Protein AF-A0A351IXG5-F1 (afdb_monomer_lite)

Radius of gyration: 40.21 Å; chains: 1; bounding box: 50×144×58 Å

Sequence (231 aa):
MNKYDSLSDQEKRLKGKMQKLEFADKLSKAQRLKLRIFSGYFLTQVVWLIFRLVLLVGVAYIILYPFITKIAGSFMSAQDFTDVTVKLISKYPTWDQYRVVINENRYFEAFFNTLTLSLLCALIQMTVCAFVGYGFAKFKFKGNNILFLCVVFTMIVPHETLQLAMFMKFRYFDILNILGISSSIAQNAVANEYGIVTSAALGDLPALMQDGFINLLDSYWPLGILSIGGL

pLDDT: mean 71.39, std 16.39, range [41.28, 96.56]

Secondary structure (DSSP, 8-state):
--HHHHHHHHHHHHHHHHHHHHHHHTS-HHHHHHHHH--HHHHHHHHHHHHHHHHHHHHHHHHHHHHHHHHHHHT--TTGGG-TT-SSS-SS--SHHHHHHHHTS-HHHHHHHHHHHHHHHHHHHHHHHHHHHHHHHH---TTHHHHHHHHHHHHHS-HHHHHHHHHHHHTT--HHHHTTHHHHHHHHHHHHHSSS--GGGGSSHHHHHHH----GGGSSHHHHHHHHTT-

Foldseek 3Di:
DDPVVVVVVVVVVVVVVVVVVVVVVVPDPVVVVVVVCPDPVVVVVVVVVVVVVVVVVVVVCVVCVVVQQVVQVQQADPVVVVPPVPRHHHPHRDCVSVVCCVPVVVVVVVVVVCVVLVVVLVVLLVVVCVVVVCCLVPDDDPCSVVVVVVVVVVVVPDPVVVVVVLVVVLQPDDPCVVVCVLVVVVVVVCCVVDVDPDPVVVVCVVVVSVVPDPSCVVPCVSVSVVSSVVD

Structure (mmCIF, N/CA/C/O backbone):
data_AF-A0A351IXG5-F1
#
_entry.id   AF-A0A351IXG5-F1
#
loop_
_atom_site.group_PDB
_atom_site.id
_atom_site.type_symbol
_atom_site.label_atom_id
_atom_site.label_alt_id
_atom_site.label_comp_id
_atom_site.label_asym_id
_atom_site.label_entity_id
_atom_site.label_seq_id
_atom_site.pdbx_PDB_ins_code
_atom_site.Cartn_x
_atom_site.Cartn_y
_atom_site.Cartn_z
_atom_site.occupancy
_atom_site.B_iso_or_equiv
_atom_site.auth_seq_id
_atom_site.auth_comp_id
_atom_site.auth_asym_id
_atom_site.auth_atom_id
_atom_site.pdbx_PDB_model_num
ATOM 1 N N . MET A 1 1 ? -15.598 -93.597 -9.629 1.00 57.31 1 MET A N 1
ATOM 2 C CA . MET A 1 1 ? -15.517 -92.587 -10.707 1.00 57.31 1 MET A CA 1
ATOM 3 C C . MET A 1 1 ? -14.109 -92.007 -10.700 1.00 57.31 1 MET A C 1
ATOM 5 O O . MET A 1 1 ? -13.631 -91.653 -9.629 1.00 57.31 1 MET A O 1
ATOM 9 N N . ASN A 1 2 ? -13.412 -92.047 -11.833 1.00 57.59 2 ASN A N 1
ATOM 10 C CA . ASN A 1 2 ? -11.954 -91.951 -11.942 1.00 57.59 2 ASN A CA 1
ATOM 11 C C . ASN A 1 2 ? -11.430 -90.508 -11.738 1.00 57.59 2 ASN A C 1
ATOM 13 O O . ASN A 1 2 ? -12.025 -89.561 -12.244 1.00 57.59 2 ASN A O 1
ATOM 17 N N . LYS A 1 3 ? -10.300 -90.323 -11.031 1.00 59.03 3 LYS A N 1
ATOM 18 C CA . LYS A 1 3 ? -9.676 -89.002 -10.751 1.00 59.03 3 LYS A CA 1
ATOM 19 C C . LYS A 1 3 ? -9.260 -88.255 -12.031 1.00 59.03 3 LYS A C 1
ATOM 21 O O . LYS A 1 3 ? -9.108 -87.040 -12.015 1.00 59.03 3 LYS A O 1
ATOM 26 N N . TYR A 1 4 ? -9.107 -88.984 -13.135 1.00 62.00 4 TYR A N 1
ATOM 27 C CA . TYR A 1 4 ? -8.805 -88.432 -14.454 1.00 62.00 4 TYR A CA 1
ATOM 28 C C . TYR A 1 4 ? -10.007 -87.728 -15.110 1.00 62.00 4 TYR A C 1
ATOM 30 O O . TYR A 1 4 ? -9.810 -86.731 -15.802 1.00 62.00 4 TYR A O 1
ATOM 38 N N . ASP A 1 5 ? -11.245 -88.153 -14.831 1.00 67.50 5 ASP A N 1
ATOM 39 C CA . ASP A 1 5 ? -12.437 -87.524 -15.420 1.00 67.50 5 ASP A CA 1
ATOM 40 C C . ASP A 1 5 ? -12.688 -86.125 -14.840 1.00 67.50 5 ASP A C 1
ATOM 42 O O . ASP A 1 5 ? -12.980 -85.186 -15.583 1.00 67.50 5 ASP A O 1
ATOM 46 N N . SER A 1 6 ? -12.485 -85.938 -13.529 1.00 65.19 6 SER A N 1
ATOM 47 C CA . SER A 1 6 ? -12.718 -84.648 -12.860 1.00 65.19 6 SER A CA 1
ATOM 48 C C . SER A 1 6 ? -11.709 -83.561 -13.250 1.00 65.19 6 SER A C 1
ATOM 50 O O . SER A 1 6 ? -12.055 -82.376 -13.252 1.00 65.19 6 SER A O 1
ATOM 52 N N . LEU A 1 7 ? -10.481 -83.943 -13.618 1.00 67.81 7 LEU A N 1
ATOM 53 C CA . LEU A 1 7 ? -9.466 -83.013 -14.124 1.00 67.81 7 LEU A CA 1
ATOM 54 C C . LEU A 1 7 ? -9.790 -82.532 -15.546 1.00 67.81 7 LEU A C 1
ATOM 56 O O . LEU A 1 7 ? -9.592 -81.355 -15.847 1.00 67.81 7 LEU A O 1
ATOM 60 N N . SER A 1 8 ? -10.364 -83.396 -16.389 1.00 70.38 8 SER A N 1
ATOM 61 C CA . SER A 1 8 ? -10.761 -83.028 -17.756 1.00 70.38 8 SER A CA 1
ATOM 62 C C . SER A 1 8 ? -11.901 -81.995 -17.785 1.00 70.38 8 SER A C 1
ATOM 64 O O . SER A 1 8 ? -11.892 -81.064 -18.597 1.00 70.38 8 SER A O 1
ATOM 66 N N . ASP A 1 9 ? -12.843 -82.090 -16.842 1.00 77.06 9 ASP A N 1
ATOM 67 C CA . ASP A 1 9 ? -13.931 -81.120 -16.685 1.00 77.06 9 ASP A CA 1
ATOM 68 C C . ASP A 1 9 ? -13.446 -79.784 -16.109 1.00 77.06 9 ASP A C 1
ATOM 70 O O . ASP A 1 9 ? -13.919 -78.714 -16.512 1.00 77.06 9 ASP A O 1
ATOM 74 N N . GLN A 1 10 ? -12.473 -79.818 -15.192 1.00 76.94 10 GLN A N 1
ATOM 75 C CA . GLN A 1 10 ? -11.810 -78.616 -14.679 1.00 76.94 10 GLN A CA 1
ATOM 76 C C . GLN A 1 10 ? -11.081 -77.865 -15.798 1.00 76.94 10 GLN A C 1
ATOM 78 O O . GLN A 1 10 ? -11.246 -76.650 -15.917 1.00 76.94 10 GLN A O 1
ATOM 83 N N . GLU A 1 11 ? -10.348 -78.572 -16.660 1.00 80.25 11 GLU A N 1
ATOM 84 C CA . GLU A 1 11 ? -9.612 -77.967 -17.773 1.00 80.25 11 GLU A CA 1
ATOM 85 C C . GLU A 1 11 ? -10.553 -77.341 -18.814 1.00 80.25 11 GLU A C 1
ATOM 87 O O . GLU A 1 11 ? -10.324 -76.212 -19.254 1.00 80.25 11 GLU A O 1
ATOM 92 N N . LYS A 1 12 ? -11.671 -78.005 -19.144 1.00 78.25 12 LYS A N 1
ATOM 93 C CA . LYS A 1 12 ? -12.713 -77.438 -20.024 1.00 78.25 12 LYS A CA 1
ATOM 94 C C . LYS A 1 12 ? -13.331 -76.167 -19.436 1.00 78.25 12 LYS A C 1
ATOM 96 O O . LYS A 1 12 ? -13.521 -75.182 -20.153 1.00 78.25 12 LYS A O 1
ATOM 101 N N . ARG A 1 13 ? -13.602 -76.148 -18.125 1.00 80.06 13 ARG A N 1
ATOM 102 C CA . ARG A 1 13 ? -14.108 -74.957 -17.419 1.00 80.06 13 ARG A CA 1
ATOM 103 C C . ARG A 1 13 ? -13.080 -73.829 -17.379 1.00 80.06 13 ARG A C 1
ATOM 105 O O . ARG A 1 13 ? -13.462 -72.666 -17.524 1.00 80.06 13 ARG A O 1
ATOM 112 N N . LEU A 1 14 ? -11.799 -74.152 -17.197 1.00 79.12 14 LEU A N 1
ATOM 113 C CA . LEU A 1 14 ? -10.715 -73.171 -17.191 1.00 79.12 14 LEU A CA 1
ATOM 114 C C . LEU A 1 14 ? -10.528 -72.556 -18.580 1.00 79.12 14 LEU A C 1
ATOM 116 O O . LEU A 1 14 ? -10.494 -71.334 -18.694 1.00 79.12 14 LEU A O 1
ATOM 120 N N . LYS A 1 15 ? -10.512 -73.384 -19.633 1.00 78.31 15 LYS A N 1
ATOM 121 C CA . LYS A 1 15 ? -10.428 -72.939 -21.031 1.00 78.31 15 LYS A CA 1
ATOM 122 C C . LYS A 1 15 ? -11.602 -72.039 -21.409 1.00 78.31 15 LYS A C 1
ATOM 124 O O . LYS A 1 15 ? -11.378 -70.964 -21.952 1.00 78.31 15 LYS A O 1
ATOM 129 N N . GLY A 1 16 ? -12.831 -72.391 -21.021 1.00 75.25 16 GLY A N 1
ATOM 130 C CA . GLY A 1 16 ? -14.001 -71.531 -21.237 1.00 75.25 16 GLY A CA 1
ATOM 131 C C . GLY A 1 16 ? -13.921 -70.188 -20.495 1.00 75.25 16 GLY A C 1
ATOM 132 O O . GLY A 1 16 ? -14.289 -69.151 -21.048 1.00 75.25 16 GLY A O 1
ATOM 133 N N . LYS A 1 17 ? -13.400 -70.174 -19.258 1.00 74.44 17 LYS A N 1
ATOM 134 C CA . LYS A 1 17 ? -13.167 -68.932 -18.498 1.00 74.44 17 LYS A CA 1
ATOM 135 C C . LYS A 1 17 ? -12.055 -68.083 -19.110 1.00 74.44 17 LYS A C 1
ATOM 137 O O . LYS A 1 17 ? -12.244 -66.877 -19.227 1.00 74.44 17 LYS A O 1
ATOM 142 N N . MET A 1 18 ? -10.944 -68.692 -19.524 1.00 67.25 18 MET A N 1
ATOM 143 C CA . MET A 1 18 ? -9.838 -68.001 -20.192 1.00 67.25 18 MET A CA 1
ATOM 144 C C . MET A 1 18 ? -10.302 -67.378 -21.501 1.00 67.25 18 MET A C 1
ATOM 146 O O . MET A 1 18 ? -10.072 -66.195 -21.702 1.00 67.25 18 MET A O 1
ATOM 150 N N . GLN A 1 19 ? -11.070 -68.109 -22.311 1.00 73.75 19 GLN A N 1
ATOM 151 C CA . GLN A 1 19 ? -11.632 -67.582 -23.551 1.00 73.75 19 GLN A CA 1
ATOM 152 C C . GLN A 1 19 ? -12.544 -66.374 -23.277 1.00 73.75 19 GLN A C 1
ATOM 154 O O . GLN A 1 19 ? -12.439 -65.345 -23.937 1.00 73.75 19 GLN A O 1
ATOM 159 N N . LYS A 1 20 ? -13.396 -66.445 -22.243 1.00 64.81 20 LYS A N 1
ATOM 160 C CA . LYS A 1 20 ? -14.285 -65.340 -21.840 1.00 64.81 20 LYS A CA 1
ATOM 161 C C . LYS A 1 20 ? -13.522 -64.122 -21.297 1.00 64.81 20 LYS A C 1
ATOM 163 O O . LYS A 1 20 ? -13.969 -62.996 -21.500 1.00 64.81 20 LYS A O 1
ATOM 168 N N . LEU A 1 21 ? -12.385 -64.338 -20.632 1.00 63.34 21 LEU A N 1
ATOM 169 C CA . LEU A 1 21 ? -11.482 -63.279 -20.166 1.00 63.34 21 LEU A CA 1
ATOM 170 C C . LEU A 1 21 ? -10.701 -62.648 -21.327 1.00 63.34 21 LEU A C 1
ATOM 172 O O . LEU A 1 21 ? -10.571 -61.431 -21.362 1.00 63.34 21 LEU A O 1
ATOM 176 N N . GLU A 1 22 ? -10.279 -63.439 -22.313 1.00 66.00 22 GLU A N 1
ATOM 177 C CA . GLU A 1 22 ? -9.643 -62.963 -23.549 1.00 66.00 22 GLU A CA 1
ATOM 178 C C . GLU A 1 22 ? -10.615 -62.119 -24.393 1.00 66.00 22 GLU A C 1
ATOM 180 O O . GLU A 1 22 ? -10.255 -61.062 -24.914 1.00 66.00 22 GLU A O 1
ATOM 185 N N . PHE A 1 23 ? -11.889 -62.529 -24.464 1.00 60.66 23 PHE A N 1
ATOM 186 C CA . PHE A 1 23 ? -12.954 -61.729 -25.078 1.00 60.66 23 PHE A CA 1
ATOM 187 C C . PHE A 1 23 ? -13.244 -60.436 -24.298 1.00 60.66 23 PHE A C 1
ATOM 189 O O . PHE A 1 23 ? -13.544 -59.413 -24.913 1.00 60.66 23 PHE A O 1
ATOM 196 N N . ALA A 1 24 ? -13.139 -60.454 -22.965 1.00 60.75 24 ALA A N 1
ATOM 197 C CA . ALA A 1 24 ? -13.313 -59.264 -22.132 1.00 60.75 24 ALA A CA 1
ATOM 198 C C . ALA A 1 24 ? -12.122 -58.292 -22.230 1.00 60.75 24 ALA A C 1
ATOM 200 O O . ALA A 1 24 ? -12.330 -57.081 -22.156 1.00 60.75 24 ALA A O 1
ATOM 201 N N . ASP A 1 25 ? -10.905 -58.799 -22.441 1.00 59.50 25 ASP A N 1
ATOM 202 C CA . ASP A 1 25 ? -9.697 -57.989 -22.648 1.00 59.50 25 ASP A CA 1
ATOM 203 C C . ASP A 1 25 ? -9.638 -57.396 -24.068 1.00 59.50 25 ASP A C 1
ATOM 205 O O . ASP A 1 25 ? -9.196 -56.262 -24.265 1.00 59.50 25 ASP A O 1
ATOM 209 N N . LYS A 1 26 ? -10.237 -58.083 -25.055 1.00 56.47 26 LYS A N 1
ATOM 210 C CA . LYS A 1 26 ? -10.520 -57.506 -26.382 1.00 56.47 26 LYS A CA 1
ATOM 211 C C . LYS A 1 26 ? -11.536 -56.358 -26.359 1.00 56.47 26 LYS A C 1
ATOM 213 O O . LYS A 1 26 ? -11.641 -55.641 -27.358 1.00 56.47 26 LYS A O 1
ATOM 218 N N . LEU A 1 27 ? -12.233 -56.104 -25.244 1.00 57.78 27 LEU A N 1
ATOM 219 C CA . LEU A 1 27 ? -13.035 -54.890 -25.076 1.00 57.78 27 LEU A CA 1
ATOM 220 C C . LEU A 1 27 ? -12.135 -53.702 -24.701 1.00 57.78 27 LEU A C 1
ATOM 222 O O . LEU A 1 27 ? -12.061 -53.250 -23.55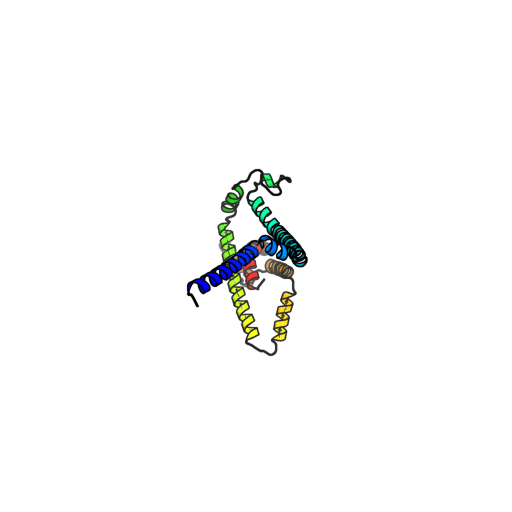7 1.00 57.78 27 LEU A O 1
ATOM 226 N N . SER A 1 28 ? -11.455 -53.220 -25.737 1.00 53.28 28 SER A N 1
ATOM 227 C CA . SER A 1 28 ? -10.743 -51.955 -25.884 1.00 53.28 28 SER A CA 1
ATOM 228 C C . SER A 1 28 ? -10.938 -50.953 -24.732 1.00 53.28 28 SER A C 1
ATOM 230 O O . SER A 1 28 ? -11.965 -50.276 -24.618 1.00 53.28 28 SER A O 1
ATOM 232 N N . LYS A 1 29 ? -9.886 -50.763 -23.922 1.00 54.56 29 LYS A N 1
ATOM 233 C CA . LYS A 1 29 ? -9.753 -49.644 -22.962 1.00 54.56 29 LYS A CA 1
ATOM 234 C C . LYS A 1 29 ? -10.045 -48.285 -23.622 1.00 54.56 29 LYS A C 1
ATOM 236 O O . LYS A 1 29 ? -10.569 -47.382 -22.970 1.00 54.56 29 LYS A O 1
ATOM 241 N N . ALA A 1 30 ? -9.788 -48.170 -24.930 1.00 53.59 30 ALA A N 1
ATOM 242 C CA . ALA A 1 30 ? -10.096 -46.986 -25.721 1.00 53.59 30 ALA A CA 1
ATOM 243 C C . ALA A 1 30 ? -11.608 -46.763 -25.903 1.00 53.59 30 ALA A C 1
ATOM 245 O O . ALA A 1 30 ? -12.035 -45.615 -25.931 1.00 53.59 30 ALA A O 1
ATOM 246 N N . GLN A 1 31 ? -12.441 -47.810 -25.944 1.00 55.44 31 GLN A N 1
ATOM 247 C CA . GLN A 1 31 ? -13.904 -47.659 -25.986 1.00 55.44 31 GLN A CA 1
ATOM 248 C C . GLN A 1 31 ? -14.481 -47.208 -24.636 1.00 55.44 31 GLN A C 1
ATOM 250 O O . GLN A 1 31 ? -15.379 -46.366 -24.616 1.00 55.44 31 GLN A O 1
ATOM 255 N N . ARG A 1 32 ? -13.913 -47.666 -23.508 1.00 52.62 32 ARG A N 1
ATOM 256 C CA . ARG A 1 32 ? -14.277 -47.157 -22.169 1.00 52.62 32 ARG A CA 1
ATOM 257 C C . ARG A 1 32 ? -13.915 -45.677 -21.996 1.00 52.62 32 ARG A C 1
ATOM 259 O O . ARG A 1 32 ? -14.683 -44.932 -21.395 1.00 52.62 32 ARG A O 1
ATOM 266 N N . LEU A 1 33 ? -12.786 -45.235 -22.559 1.00 55.28 33 LEU A N 1
ATOM 267 C CA . LEU A 1 33 ? -12.394 -43.821 -22.559 1.00 55.28 33 LEU A CA 1
ATOM 268 C C . LEU A 1 33 ? -13.273 -42.987 -23.510 1.00 55.28 33 LEU A C 1
ATOM 270 O O . LEU A 1 33 ? -13.718 -41.899 -23.148 1.00 55.28 33 LEU A O 1
ATOM 274 N N . LYS A 1 34 ? -13.592 -43.530 -24.693 1.00 53.16 34 LYS A N 1
ATOM 275 C CA . LYS A 1 34 ? -14.437 -42.881 -25.708 1.00 53.16 34 LYS A CA 1
ATOM 276 C C . LYS A 1 34 ? -15.858 -42.620 -25.198 1.00 53.16 34 LYS A C 1
ATOM 278 O O . LYS A 1 34 ? -16.399 -41.562 -25.484 1.00 53.16 34 LYS A O 1
ATOM 283 N N . LEU A 1 35 ? -16.425 -43.503 -24.371 1.00 54.62 35 LEU A N 1
ATOM 284 C CA . LEU A 1 35 ? -17.745 -43.302 -23.750 1.00 54.62 35 LEU A CA 1
ATOM 285 C C . LEU A 1 35 ? -17.756 -42.238 -22.638 1.00 54.62 35 LEU A C 1
ATOM 287 O O . LEU A 1 35 ? -18.791 -41.624 -22.402 1.00 54.62 35 LEU A O 1
ATOM 291 N N . ARG A 1 36 ? -16.617 -41.970 -21.984 1.00 52.06 36 ARG A N 1
ATOM 292 C CA . ARG A 1 36 ? -16.501 -40.880 -20.996 1.00 52.06 36 ARG A CA 1
ATOM 293 C C . ARG A 1 36 ? -16.303 -39.511 -21.662 1.00 52.06 36 ARG A C 1
ATOM 295 O O . ARG A 1 36 ? -16.703 -38.500 -21.098 1.00 52.06 36 ARG A O 1
ATOM 302 N N . ILE A 1 37 ? -15.712 -39.498 -22.858 1.00 55.88 37 ILE A N 1
ATOM 303 C CA . ILE A 1 37 ? -15.469 -38.296 -23.672 1.00 55.88 37 ILE A CA 1
ATOM 304 C C . ILE A 1 37 ? -16.721 -37.896 -24.477 1.00 55.88 37 ILE A C 1
ATOM 306 O O . ILE A 1 37 ? -16.932 -36.714 -24.728 1.00 55.88 37 ILE A O 1
ATOM 310 N N . PHE A 1 38 ? -17.591 -38.849 -24.837 1.00 55.19 38 PHE A N 1
ATOM 311 C CA . PHE A 1 38 ? -18.791 -38.618 -25.658 1.00 55.19 38 PHE A CA 1
ATOM 312 C C . PHE A 1 38 ? -20.054 -38.309 -24.835 1.00 55.19 38 PHE A C 1
ATOM 314 O O . PHE A 1 38 ? -21.138 -38.825 -25.095 1.00 55.19 38 PHE A O 1
ATOM 321 N N . SER A 1 39 ? -19.911 -37.472 -23.812 1.00 62.25 39 SER A N 1
ATOM 322 C CA . SER A 1 39 ? -21.042 -36.906 -23.080 1.00 62.25 39 SER A CA 1
ATOM 323 C C . SER A 1 39 ? -21.168 -35.444 -23.490 1.00 62.25 39 SER A C 1
ATOM 325 O O . SER A 1 39 ? -20.220 -34.685 -23.304 1.00 62.25 39 SER A O 1
ATOM 327 N N . GLY A 1 40 ? -22.310 -35.020 -24.041 1.00 62.19 40 GLY A N 1
ATOM 328 C CA . GLY A 1 40 ? -22.554 -33.605 -24.370 1.00 62.19 40 GLY A CA 1
ATOM 329 C C . GLY A 1 40 ? -22.306 -32.676 -23.173 1.00 62.19 40 GLY A C 1
ATOM 330 O O . GLY A 1 40 ? -21.812 -31.565 -23.338 1.00 62.19 40 GLY A O 1
ATOM 331 N N . TYR A 1 41 ? -22.501 -33.197 -21.957 1.00 69.19 41 TYR A N 1
ATOM 332 C CA . TYR A 1 41 ? -22.160 -32.533 -20.701 1.00 69.19 41 TYR A CA 1
ATOM 333 C C . TYR A 1 41 ? -20.653 -32.276 -20.528 1.00 69.19 41 TYR A C 1
ATOM 335 O O . TYR A 1 41 ? -20.280 -31.234 -19.995 1.00 69.19 41 TYR A O 1
ATOM 343 N N . PHE A 1 42 ? -19.776 -33.168 -21.004 1.00 69.38 42 PHE A N 1
ATOM 344 C CA . PHE A 1 42 ? -18.321 -32.979 -20.954 1.00 69.38 42 PHE A CA 1
ATOM 345 C C . PHE A 1 42 ? -17.864 -31.867 -21.905 1.00 69.38 42 PHE A C 1
ATOM 347 O O . PHE A 1 42 ? -17.020 -31.058 -21.532 1.00 69.38 42 PHE A O 1
ATOM 354 N N . LEU A 1 43 ? -18.452 -31.761 -23.103 1.00 76.38 43 LEU A N 1
ATOM 355 C CA . LEU A 1 43 ? -18.109 -30.687 -24.041 1.00 76.38 43 LEU A CA 1
ATOM 356 C C . LEU A 1 43 ? -18.522 -29.317 -23.488 1.00 76.38 43 LEU A C 1
ATOM 358 O O . LEU A 1 43 ? -17.720 -28.385 -23.506 1.00 76.38 43 LEU A O 1
ATOM 362 N N . THR A 1 44 ? -19.723 -29.209 -22.912 1.00 81.44 44 THR A N 1
ATOM 363 C CA . THR A 1 44 ? -20.160 -27.984 -22.226 1.00 81.44 44 THR A CA 1
ATOM 364 C C . THR A 1 44 ? -19.251 -27.648 -21.037 1.00 81.44 44 THR A C 1
ATOM 366 O O . THR A 1 44 ? -18.898 -26.485 -20.854 1.00 81.44 44 THR A O 1
ATOM 369 N N . GLN A 1 45 ? -18.802 -28.647 -20.267 1.00 82.44 45 GLN A N 1
ATOM 370 C CA . GLN A 1 45 ? -17.846 -28.451 -19.169 1.00 82.44 45 GLN A CA 1
ATOM 371 C C . GLN A 1 45 ? -16.468 -27.974 -19.650 1.00 82.44 45 GLN A C 1
ATOM 373 O O . GLN A 1 45 ? -15.896 -27.072 -19.040 1.00 82.44 45 GLN A O 1
ATOM 378 N N . VAL A 1 46 ? -15.937 -28.535 -20.739 1.00 88.19 46 VAL A N 1
ATOM 379 C CA . VAL A 1 46 ? -14.641 -28.126 -21.305 1.00 88.19 46 VAL A CA 1
ATOM 380 C C . VAL A 1 46 ? -14.719 -26.715 -21.882 1.00 88.19 46 VAL A C 1
ATOM 382 O O . VAL A 1 46 ? -13.836 -25.906 -21.610 1.00 88.19 46 VAL A O 1
ATOM 385 N N . VAL A 1 47 ? -15.787 -26.381 -22.612 1.00 92.44 47 VAL A N 1
ATOM 386 C CA . VAL A 1 47 ? -16.005 -25.019 -23.129 1.00 92.44 47 VAL A CA 1
ATOM 387 C C . VAL A 1 47 ? -16.097 -24.012 -21.982 1.00 92.44 47 VAL A C 1
ATOM 389 O O . VAL A 1 47 ? -15.448 -22.968 -22.032 1.00 92.44 47 VAL A O 1
ATOM 392 N N . TRP A 1 48 ? -16.833 -24.338 -20.915 1.00 92.00 48 TRP A N 1
ATOM 393 C CA . TRP A 1 48 ? -16.937 -23.475 -19.737 1.00 92.00 48 TRP A CA 1
ATOM 394 C C . TRP A 1 48 ? -15.595 -23.313 -19.007 1.00 92.00 48 TRP A C 1
ATOM 396 O O . TRP A 1 48 ? -15.257 -22.215 -18.565 1.00 92.00 48 TRP A O 1
ATOM 406 N N . LEU A 1 49 ? -14.789 -24.377 -18.930 1.00 91.25 49 LEU A N 1
ATOM 407 C CA . LEU A 1 49 ? -13.446 -24.331 -18.353 1.00 91.25 49 LEU A CA 1
ATOM 408 C C . LEU A 1 49 ? -12.488 -23.473 -19.189 1.00 91.25 49 LEU A C 1
ATOM 410 O O . LEU A 1 49 ? -11.773 -22.652 -18.620 1.00 91.25 49 LEU A O 1
ATOM 414 N N . ILE A 1 50 ? -12.501 -23.617 -20.517 1.00 94.19 50 ILE A N 1
ATOM 415 C CA . ILE A 1 50 ? -11.694 -22.792 -21.427 1.00 94.19 50 ILE A CA 1
ATOM 416 C C . ILE A 1 50 ? -12.110 -21.325 -21.308 1.00 94.19 50 ILE A C 1
ATOM 418 O O . ILE A 1 50 ? -11.249 -20.467 -21.144 1.00 94.19 50 ILE A O 1
ATOM 422 N N . PHE A 1 51 ? -13.412 -21.033 -21.313 1.00 95.38 51 PHE A N 1
ATOM 423 C CA . PHE A 1 51 ? -13.923 -19.675 -21.132 1.00 95.38 51 PHE A CA 1
ATOM 424 C C . PHE A 1 51 ? -13.471 -19.066 -19.796 1.00 95.38 51 PHE A C 1
ATOM 426 O O . PHE A 1 51 ? -12.920 -17.965 -19.772 1.00 95.38 51 PHE A O 1
ATOM 433 N N . ARG A 1 52 ? -13.629 -19.805 -18.688 1.00 95.00 52 ARG A N 1
ATOM 434 C CA . ARG A 1 52 ? -13.165 -19.377 -17.359 1.00 95.00 52 ARG A CA 1
ATOM 435 C C . ARG A 1 52 ? -11.652 -19.143 -17.332 1.00 95.00 52 ARG A C 1
ATOM 437 O O . ARG A 1 52 ? -11.207 -18.185 -16.707 1.00 95.00 52 ARG A O 1
ATOM 444 N N . LEU A 1 53 ? -10.872 -19.997 -17.994 1.00 95.38 53 LEU A N 1
ATOM 445 C CA . LEU A 1 53 ? -9.416 -19.877 -18.063 1.00 95.38 53 LEU A CA 1
ATOM 446 C C . LEU A 1 53 ? -8.997 -18.644 -18.865 1.00 95.38 53 LEU A C 1
ATOM 448 O O . LEU A 1 53 ? -8.170 -17.877 -18.386 1.00 95.38 53 LEU A O 1
ATOM 452 N N . VAL A 1 54 ? -9.595 -18.412 -20.035 1.00 96.56 54 VAL A N 1
ATOM 453 C CA . VAL A 1 54 ? -9.318 -17.226 -20.861 1.00 96.56 54 VAL A CA 1
ATOM 454 C C . VAL A 1 54 ? -9.672 -15.944 -20.107 1.00 96.56 54 VAL A C 1
ATOM 456 O O . VAL A 1 54 ? -8.877 -15.008 -20.105 1.00 96.56 54 VAL A O 1
ATOM 459 N N . LEU A 1 55 ? -10.812 -15.913 -19.409 1.00 95.94 55 LEU A N 1
ATOM 460 C CA . LEU A 1 55 ? -11.206 -14.769 -18.584 1.00 95.94 55 LEU A CA 1
ATOM 461 C C . LEU A 1 55 ? -10.195 -14.530 -17.453 1.00 95.94 55 LEU A C 1
ATOM 463 O O . LEU A 1 55 ? -9.753 -13.400 -17.254 1.00 95.94 55 LEU A O 1
ATOM 467 N N . LEU A 1 56 ? -9.775 -15.587 -16.752 1.00 95.81 56 LEU A N 1
ATOM 468 C CA . LEU A 1 56 ? -8.809 -15.487 -15.656 1.00 95.81 56 LEU A CA 1
ATOM 469 C C . LEU A 1 56 ? -7.427 -15.024 -16.142 1.00 95.81 56 LEU A C 1
ATOM 471 O O . LEU A 1 56 ? -6.828 -14.151 -15.519 1.00 95.81 56 LEU A O 1
ATOM 475 N N . VAL A 1 57 ? -6.948 -15.552 -17.272 1.00 96.44 57 VAL A N 1
ATOM 476 C CA . VAL A 1 57 ? -5.689 -15.120 -17.902 1.00 96.44 57 VAL A CA 1
ATOM 477 C C . VAL A 1 57 ? -5.787 -13.674 -18.393 1.00 96.44 57 VAL A C 1
ATOM 479 O O . VAL A 1 57 ? -4.848 -12.905 -18.201 1.00 96.44 57 VAL A O 1
ATOM 482 N N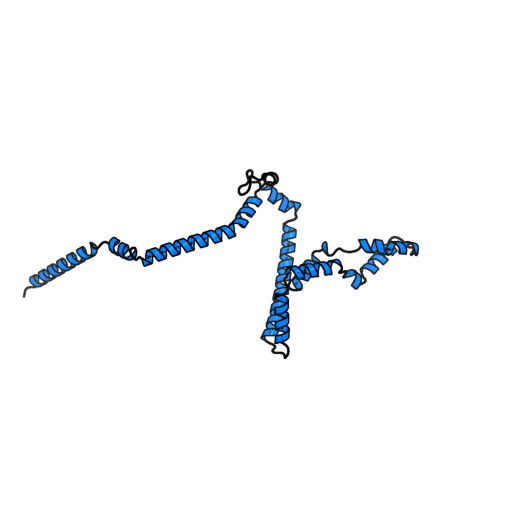 . GLY A 1 58 ? -6.925 -13.271 -18.965 1.00 95.62 58 GLY A N 1
ATOM 483 C CA . GLY A 1 58 ? -7.158 -11.897 -19.414 1.00 95.62 58 GLY A CA 1
ATOM 484 C C . GLY A 1 58 ? -7.129 -10.889 -18.264 1.00 95.62 58 GLY A C 1
ATOM 485 O O . GLY A 1 58 ? -6.427 -9.882 -18.345 1.00 95.62 58 GLY A O 1
ATOM 486 N N . VAL A 1 59 ? -7.823 -11.182 -17.160 1.00 95.75 59 VAL A N 1
ATOM 487 C CA . VAL A 1 59 ? -7.797 -10.337 -15.953 1.00 95.75 59 VAL A CA 1
ATOM 488 C C . VAL A 1 59 ? -6.393 -10.297 -15.347 1.00 95.75 59 VAL A C 1
ATOM 490 O O . VAL A 1 59 ? -5.907 -9.218 -15.008 1.00 95.75 59 VAL A O 1
ATOM 493 N N . ALA A 1 60 ? -5.706 -11.440 -15.267 1.00 96.06 60 ALA A N 1
ATOM 494 C CA . ALA A 1 60 ? -4.328 -11.493 -14.784 1.00 96.06 60 ALA A CA 1
ATOM 495 C C . ALA A 1 60 ? -3.387 -10.627 -15.638 1.00 96.06 60 ALA A C 1
ATOM 497 O O . ALA A 1 60 ? -2.567 -9.894 -15.088 1.00 96.06 60 ALA A O 1
ATOM 498 N N . TYR A 1 61 ? -3.536 -10.654 -16.966 1.00 95.19 61 TYR A N 1
ATOM 499 C CA . TYR A 1 61 ? -2.749 -9.821 -17.875 1.00 95.19 61 TYR A CA 1
ATOM 500 C C . TYR A 1 61 ? -3.001 -8.324 -17.656 1.00 95.19 61 TYR A C 1
ATOM 502 O O . TYR A 1 61 ? -2.044 -7.562 -17.561 1.00 95.19 61 TYR A O 1
ATOM 510 N N . ILE A 1 62 ? -4.262 -7.903 -17.510 1.00 95.56 62 ILE A N 1
ATOM 511 C CA . ILE A 1 62 ? -4.616 -6.495 -17.248 1.00 95.56 62 ILE A CA 1
ATOM 512 C C . ILE A 1 62 ? -3.982 -6.001 -15.941 1.00 95.56 62 ILE A C 1
ATOM 514 O O . ILE A 1 62 ? -3.459 -4.889 -15.895 1.00 95.56 62 ILE A O 1
ATOM 518 N N . ILE A 1 63 ? -3.983 -6.835 -14.897 1.00 94.62 63 ILE A N 1
ATOM 519 C CA . ILE A 1 63 ? -3.374 -6.504 -13.601 1.00 94.62 63 ILE A CA 1
ATOM 520 C C . ILE A 1 63 ? -1.843 -6.452 -13.704 1.00 94.62 63 ILE A C 1
ATOM 522 O O . ILE A 1 63 ? -1.222 -5.567 -13.121 1.00 94.62 63 ILE A O 1
ATOM 526 N N . LEU A 1 64 ? -1.221 -7.372 -14.447 1.00 93.56 64 LEU A N 1
ATOM 527 C CA . LEU A 1 64 ? 0.238 -7.443 -14.604 1.00 93.56 64 LEU A CA 1
ATOM 528 C C . LEU A 1 64 ? 0.802 -6.400 -15.574 1.00 93.56 64 LEU A C 1
ATOM 530 O O . LEU A 1 64 ? 1.967 -6.026 -15.452 1.00 93.56 64 LEU A O 1
ATOM 534 N N . TYR A 1 65 ? 0.004 -5.908 -16.518 1.00 90.88 65 TYR A N 1
ATOM 535 C CA . TYR A 1 65 ? 0.419 -4.924 -17.517 1.00 90.88 65 TYR A CA 1
ATOM 536 C C . TYR A 1 65 ? 1.136 -3.686 -16.929 1.00 90.88 65 TYR A C 1
ATOM 538 O O . TYR A 1 65 ? 2.255 -3.387 -17.364 1.00 90.88 65 TYR A O 1
ATOM 546 N N . PRO A 1 66 ? 0.597 -2.977 -15.913 1.00 90.88 66 PRO A N 1
ATOM 547 C CA . PRO A 1 66 ? 1.310 -1.861 -15.294 1.00 90.88 66 PRO A CA 1
ATOM 548 C C . PRO A 1 66 ? 2.625 -2.289 -14.625 1.00 90.88 66 PRO A C 1
ATOM 550 O O . PRO A 1 66 ? 3.595 -1.543 -14.677 1.00 90.88 66 PRO A O 1
ATOM 553 N N . PHE A 1 67 ? 2.720 -3.494 -14.058 1.00 90.44 67 PHE A N 1
ATOM 554 C CA . PHE A 1 67 ? 3.976 -3.976 -13.470 1.00 90.44 67 PHE A CA 1
ATOM 555 C C . PHE A 1 67 ? 5.043 -4.215 -14.537 1.00 90.44 67 PHE A C 1
ATOM 557 O O . PHE A 1 67 ? 6.175 -3.759 -14.388 1.00 90.44 67 PHE A O 1
ATOM 564 N N . ILE A 1 68 ? 4.671 -4.871 -15.639 1.00 87.69 68 ILE A N 1
ATOM 565 C CA . ILE A 1 68 ? 5.586 -5.149 -16.753 1.00 87.69 68 ILE A CA 1
ATOM 566 C C . ILE A 1 68 ? 6.119 -3.839 -17.340 1.00 87.69 68 ILE A C 1
ATOM 568 O O . ILE A 1 68 ? 7.322 -3.708 -17.544 1.00 87.69 68 ILE A O 1
ATOM 572 N N . THR A 1 69 ? 5.252 -2.845 -17.556 1.00 85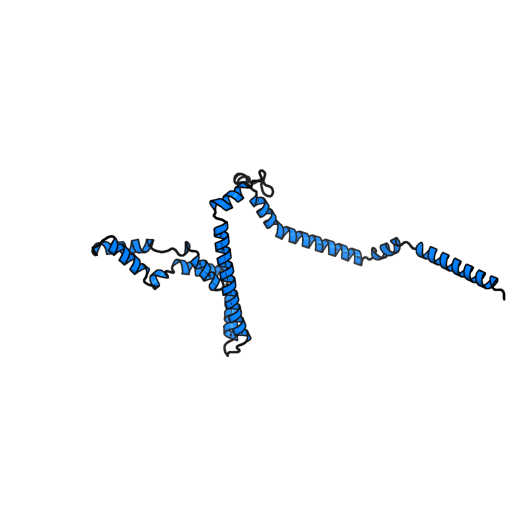.06 69 THR A N 1
ATOM 573 C CA . THR A 1 69 ? 5.670 -1.537 -18.095 1.00 85.06 69 THR A CA 1
ATOM 574 C C . THR A 1 69 ? 6.573 -0.761 -17.135 1.00 85.06 69 THR A C 1
ATOM 576 O O . THR A 1 69 ? 7.523 -0.123 -17.582 1.00 85.06 69 THR A O 1
ATOM 579 N N . LYS A 1 70 ? 6.340 -0.837 -15.818 1.00 86.12 70 LYS A N 1
ATOM 580 C CA . LYS A 1 70 ? 7.213 -0.192 -14.823 1.00 86.12 70 LYS A CA 1
ATOM 581 C C . LYS A 1 70 ? 8.580 -0.861 -14.719 1.00 86.12 70 LYS A C 1
ATOM 583 O O . LYS A 1 70 ? 9.576 -0.150 -14.637 1.00 86.12 70 LYS A O 1
ATOM 588 N N . ILE A 1 71 ? 8.634 -2.191 -14.779 1.00 85.31 71 ILE A N 1
ATOM 589 C CA . ILE A 1 71 ? 9.898 -2.940 -14.808 1.00 85.31 71 ILE A CA 1
ATOM 590 C C . ILE A 1 71 ? 10.647 -2.663 -16.114 1.00 85.31 71 ILE A C 1
ATOM 592 O O . ILE A 1 71 ? 11.839 -2.398 -16.092 1.00 85.31 71 ILE A O 1
ATOM 596 N N . ALA A 1 72 ? 9.966 -2.663 -17.260 1.00 82.12 72 ALA A N 1
ATOM 597 C CA . ALA A 1 72 ? 10.597 -2.308 -18.530 1.00 82.12 72 ALA A CA 1
ATOM 598 C C . ALA A 1 72 ? 11.145 -0.869 -18.511 1.00 82.12 72 ALA A C 1
ATOM 600 O O . ALA A 1 72 ? 12.267 -0.628 -18.954 1.00 82.12 72 ALA A O 1
ATOM 601 N N . GLY A 1 73 ? 10.383 0.065 -17.934 1.00 78.25 73 GLY A N 1
ATOM 602 C CA . GLY A 1 73 ? 10.785 1.460 -17.769 1.00 78.25 73 GLY A CA 1
ATOM 603 C C . GLY A 1 73 ? 11.958 1.665 -16.807 1.00 78.25 73 GLY A C 1
ATOM 604 O O . GLY A 1 73 ? 12.714 2.614 -16.985 1.00 78.25 73 GLY A O 1
ATOM 605 N N . SER A 1 74 ? 12.170 0.787 -15.819 1.00 80.94 74 SER A N 1
ATOM 606 C CA . SER A 1 74 ? 13.303 0.928 -14.891 1.00 80.94 74 SER A CA 1
ATOM 607 C C . SER A 1 74 ? 14.663 0.630 -15.532 1.00 80.94 74 SER A C 1
ATOM 609 O O . SER A 1 74 ? 15.682 1.046 -14.992 1.00 80.94 74 SER A O 1
ATOM 611 N N . PHE A 1 75 ? 14.685 -0.051 -16.684 1.00 78.75 75 PHE A N 1
ATOM 612 C CA . PHE A 1 75 ? 15.892 -0.305 -17.487 1.00 78.75 75 PHE A CA 1
ATOM 613 C C . PHE A 1 75 ? 16.090 0.695 -18.639 1.00 78.75 75 PHE A C 1
ATOM 615 O O . PHE A 1 75 ? 17.017 0.550 -19.441 1.00 78.75 75 PHE A O 1
ATOM 622 N N . MET A 1 76 ? 15.195 1.672 -18.768 1.00 72.94 76 MET A N 1
ATOM 623 C CA . MET A 1 76 ? 15.149 2.616 -19.880 1.00 72.94 76 MET A CA 1
ATOM 624 C C . MET A 1 76 ? 16.110 3.785 -19.618 1.00 72.94 76 MET A C 1
ATOM 626 O O . MET A 1 76 ? 16.156 4.307 -18.503 1.00 72.94 76 MET A O 1
ATOM 630 N N . SER A 1 77 ? 16.912 4.176 -20.615 1.00 71.56 77 SER A N 1
ATOM 631 C CA . SER A 1 77 ? 17.855 5.293 -20.460 1.00 71.56 77 SER A CA 1
ATOM 632 C C . SER A 1 77 ? 17.132 6.643 -20.564 1.00 71.56 77 SER A C 1
ATOM 634 O O . SER A 1 77 ? 16.057 6.732 -21.157 1.00 71.56 77 SER A O 1
ATOM 636 N N . ALA A 1 78 ? 17.731 7.725 -20.047 1.00 67.69 78 ALA A N 1
ATOM 637 C CA . ALA A 1 78 ? 17.181 9.085 -20.158 1.00 67.69 78 ALA A CA 1
ATOM 638 C C . ALA A 1 78 ? 16.861 9.497 -21.616 1.00 67.69 78 ALA A C 1
ATOM 640 O O . ALA A 1 78 ? 15.937 10.271 -21.858 1.00 67.69 78 ALA A O 1
ATOM 641 N N . GLN A 1 79 ? 17.606 8.948 -22.580 1.00 66.81 79 GLN A N 1
ATOM 642 C CA . GLN A 1 79 ? 17.467 9.211 -24.016 1.00 66.81 79 GLN A CA 1
ATOM 643 C C . GLN A 1 79 ? 16.303 8.434 -24.649 1.00 66.81 79 GLN A C 1
ATOM 645 O O . GLN A 1 79 ? 15.772 8.861 -25.667 1.00 66.81 79 GLN A O 1
ATOM 650 N N . ASP A 1 80 ? 15.868 7.330 -24.039 1.00 66.25 80 ASP A N 1
ATOM 651 C CA . ASP A 1 80 ? 14.739 6.534 -24.528 1.00 66.25 80 ASP A CA 1
ATOM 652 C C . ASP A 1 80 ? 13.383 7.150 -24.124 1.00 66.25 80 ASP A C 1
ATOM 654 O O . ASP A 1 80 ? 12.367 6.862 -24.750 1.00 66.25 80 ASP A O 1
ATOM 658 N N . PHE A 1 81 ? 13.342 8.031 -23.112 1.00 64.94 81 PHE A N 1
ATOM 659 C CA . PHE A 1 81 ? 12.107 8.714 -22.690 1.00 64.94 81 PHE A CA 1
ATOM 660 C C . PHE A 1 81 ? 11.586 9.736 -23.709 1.00 64.94 81 PHE A C 1
ATOM 662 O O . PHE A 1 81 ? 10.398 10.060 -23.692 1.00 64.94 81 PHE A O 1
ATOM 669 N N . THR A 1 82 ? 12.449 10.256 -24.585 1.00 65.62 82 THR A N 1
ATOM 670 C CA . THR A 1 82 ? 12.064 11.219 -25.628 1.00 65.62 82 THR A CA 1
ATOM 671 C C . THR A 1 82 ? 11.613 10.540 -26.923 1.00 65.62 82 THR A C 1
ATOM 673 O O . THR A 1 82 ? 10.987 11.190 -27.762 1.00 65.62 82 THR A O 1
ATOM 676 N N . ASP A 1 83 ? 11.865 9.237 -27.080 1.00 66.38 83 ASP A N 1
ATOM 677 C CA . ASP A 1 83 ? 11.478 8.466 -28.259 1.00 66.38 83 ASP A CA 1
ATOM 678 C C . ASP A 1 83 ? 10.131 7.754 -28.022 1.00 66.38 83 ASP A C 1
ATOM 680 O O . ASP A 1 83 ? 10.029 6.715 -27.368 1.00 66.38 83 ASP A O 1
ATOM 684 N N . VAL A 1 84 ? 9.058 8.319 -28.586 1.00 60.50 84 VAL A N 1
ATOM 685 C CA . VAL A 1 84 ? 7.661 7.836 -28.473 1.00 60.50 84 VAL A CA 1
ATOM 686 C C . VAL A 1 84 ? 7.438 6.405 -28.992 1.00 60.50 84 VAL A C 1
ATOM 688 O O . VAL A 1 84 ? 6.372 5.821 -28.763 1.00 60.50 84 VAL A O 1
ATOM 691 N N . THR A 1 85 ? 8.434 5.826 -29.668 1.00 61.22 85 THR A N 1
ATOM 692 C CA . THR A 1 85 ? 8.425 4.451 -30.189 1.00 61.22 85 THR A CA 1
ATOM 693 C C . THR A 1 85 ? 8.681 3.403 -29.092 1.00 61.22 85 THR A C 1
ATOM 695 O O . THR A 1 85 ? 8.236 2.257 -29.210 1.00 61.22 85 THR A O 1
ATOM 698 N N . VAL A 1 86 ? 9.347 3.771 -27.992 1.00 60.50 86 VAL A N 1
ATOM 699 C CA . VAL A 1 86 ? 9.7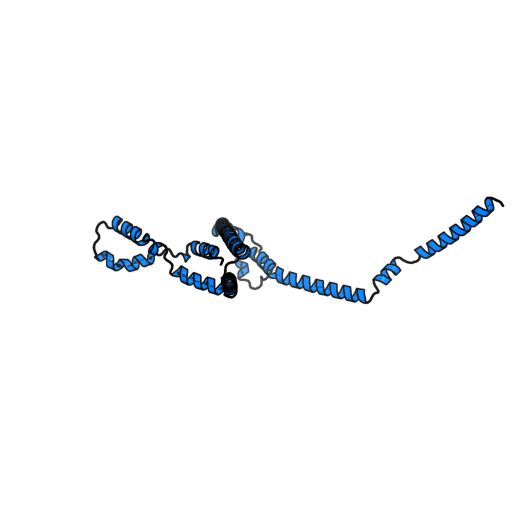56 2.840 -26.928 1.00 60.50 86 VAL A CA 1
ATOM 700 C C . VAL A 1 86 ? 8.643 2.709 -25.880 1.00 60.50 86 VAL A C 1
ATOM 702 O O . VAL A 1 86 ? 8.635 3.393 -24.863 1.00 60.50 86 VAL A O 1
ATOM 705 N N . LYS A 1 87 ? 7.655 1.835 -26.117 1.00 63.25 87 LYS A N 1
ATOM 706 C CA . LYS A 1 87 ? 6.563 1.601 -25.142 1.00 63.25 87 LYS A CA 1
ATOM 707 C C . LYS A 1 87 ? 6.744 0.382 -24.239 1.00 63.25 87 LYS A C 1
ATOM 709 O O . LYS A 1 87 ? 6.098 0.330 -23.197 1.00 63.25 87 LYS A O 1
ATOM 714 N N . LEU A 1 88 ? 7.571 -0.597 -24.619 1.00 60.56 88 LEU A N 1
ATOM 715 C CA . LEU A 1 88 ? 7.654 -1.867 -23.879 1.00 60.56 88 LEU A CA 1
ATOM 716 C C . LEU A 1 88 ? 9.057 -2.479 -23.754 1.00 60.56 88 LEU A C 1
ATOM 718 O O . LEU A 1 88 ? 9.271 -3.259 -22.833 1.00 60.56 88 LEU A O 1
ATOM 722 N N . ILE A 1 89 ? 10.002 -2.168 -24.650 1.00 65.12 89 ILE A N 1
ATOM 723 C CA . ILE A 1 89 ? 11.358 -2.733 -24.611 1.00 65.12 89 ILE A CA 1
ATOM 724 C C . ILE A 1 89 ? 12.375 -1.631 -24.921 1.00 65.12 89 ILE A C 1
ATOM 726 O O . ILE A 1 89 ? 12.302 -1.012 -25.980 1.00 65.12 89 ILE A O 1
ATOM 730 N N . SER A 1 90 ? 13.284 -1.353 -23.981 1.00 60.88 90 SER A N 1
ATOM 731 C CA . SER A 1 90 ? 14.333 -0.345 -24.172 1.00 60.88 90 SER A CA 1
ATOM 732 C C . SER A 1 90 ? 15.274 -0.762 -25.305 1.00 60.88 90 SER A C 1
ATOM 734 O O . SER A 1 90 ? 15.671 -1.928 -25.391 1.00 60.88 90 SER A O 1
ATOM 736 N N . LYS A 1 91 ? 15.645 0.189 -26.169 1.00 65.19 91 LYS A N 1
ATOM 737 C CA . LYS A 1 91 ? 16.622 -0.029 -27.245 1.00 65.19 91 LYS A CA 1
ATOM 738 C C . LYS A 1 91 ? 18.043 -0.151 -26.687 1.00 65.19 91 LYS A C 1
ATOM 740 O O . LYS A 1 91 ? 18.862 -0.875 -27.253 1.00 65.19 91 LYS A O 1
ATOM 745 N N . TYR A 1 92 ? 18.297 0.502 -25.553 1.00 69.50 92 TYR A N 1
ATOM 746 C CA . TYR A 1 92 ? 19.560 0.473 -24.828 1.00 69.50 92 TYR A CA 1
ATOM 747 C C . TYR A 1 92 ? 19.283 0.196 -23.343 1.00 69.50 92 TYR A C 1
ATOM 749 O O . TYR A 1 92 ? 19.127 1.129 -22.554 1.00 69.50 92 TYR A O 1
ATOM 757 N N . PRO A 1 93 ? 19.179 -1.081 -22.926 1.00 70.12 93 PRO A N 1
ATOM 758 C CA . PRO A 1 93 ? 19.013 -1.403 -21.515 1.00 70.12 93 PRO A CA 1
ATOM 759 C C . PRO A 1 93 ? 20.254 -0.940 -20.746 1.00 70.12 93 PRO A C 1
ATOM 761 O O . PRO A 1 93 ? 21.365 -1.413 -20.998 1.00 70.12 93 PRO A O 1
ATOM 764 N N . THR A 1 94 ? 20.074 -0.005 -19.814 1.00 77.06 94 THR A N 1
ATOM 765 C CA . THR A 1 94 ? 21.171 0.537 -19.000 1.00 77.06 94 THR A CA 1
ATOM 766 C C . THR A 1 94 ? 20.878 0.393 -17.510 1.00 77.06 94 THR A C 1
ATOM 768 O O . THR A 1 94 ? 19.732 0.366 -17.071 1.00 77.06 94 THR A O 1
ATOM 771 N N . TRP A 1 95 ? 21.947 0.287 -16.718 1.00 79.31 95 TRP A N 1
ATOM 772 C CA . TRP A 1 95 ? 21.892 0.214 -15.251 1.00 79.31 95 TRP A CA 1
ATOM 773 C C . TRP A 1 95 ? 22.171 1.565 -14.583 1.00 79.31 95 TRP A C 1
ATOM 775 O O . TRP A 1 95 ? 22.294 1.646 -13.362 1.00 79.31 95 TRP A O 1
ATOM 785 N N . ASP A 1 96 ? 22.315 2.616 -15.386 1.00 78.25 96 ASP A N 1
ATOM 786 C CA . ASP A 1 96 ? 22.759 3.929 -14.928 1.00 78.25 96 ASP A CA 1
ATOM 787 C C . ASP A 1 96 ? 21.722 4.581 -14.008 1.00 78.25 96 ASP A C 1
ATOM 789 O O . ASP A 1 96 ? 22.054 5.081 -12.935 1.00 78.25 96 ASP A O 1
ATOM 793 N N . GLN A 1 97 ? 20.439 4.402 -14.331 1.00 77.50 97 GLN A N 1
ATOM 794 C CA . GLN A 1 97 ? 19.331 4.896 -13.519 1.00 77.50 97 GLN A CA 1
ATOM 795 C C . GLN A 1 97 ? 19.344 4.341 -12.087 1.00 77.50 97 GLN A C 1
ATOM 797 O O . GLN A 1 97 ? 19.026 5.054 -11.137 1.00 77.50 97 GLN A O 1
ATOM 802 N N . TYR A 1 98 ? 19.777 3.091 -11.896 1.00 80.56 98 TYR A N 1
ATOM 803 C CA . TYR A 1 98 ? 19.924 2.511 -10.560 1.00 80.56 98 TYR A CA 1
ATOM 804 C C . TYR A 1 98 ? 21.085 3.142 -9.782 1.00 80.56 98 TYR A C 1
ATOM 806 O O . TYR A 1 98 ? 20.963 3.349 -8.575 1.00 80.56 98 TYR A O 1
ATOM 814 N N . ARG A 1 99 ? 22.198 3.484 -10.449 1.00 80.56 99 ARG A N 1
ATOM 815 C CA . ARG A 1 99 ? 23.341 4.159 -9.807 1.00 80.56 99 ARG A CA 1
ATOM 816 C C . ARG A 1 99 ? 22.984 5.578 -9.386 1.00 80.56 99 ARG A C 1
ATOM 818 O O . ARG A 1 99 ? 23.313 5.961 -8.266 1.00 80.56 99 ARG A O 1
ATOM 825 N N . VAL A 1 100 ? 22.282 6.312 -10.248 1.00 80.38 100 VAL A N 1
ATOM 826 C CA . VAL A 1 100 ? 21.784 7.664 -9.962 1.00 80.38 100 VAL A CA 1
ATOM 827 C C . VAL A 1 100 ? 20.837 7.641 -8.760 1.00 80.38 100 VAL A C 1
ATOM 829 O O . VAL A 1 100 ? 21.033 8.384 -7.804 1.00 80.38 100 VAL A O 1
ATOM 832 N N . VAL A 1 101 ? 19.863 6.725 -8.728 1.00 80.38 101 VAL A N 1
ATOM 833 C CA . VAL A 1 101 ? 18.917 6.624 -7.600 1.00 80.38 101 VAL A CA 1
ATOM 834 C C . VAL A 1 101 ? 19.621 6.279 -6.283 1.00 80.38 101 VAL A C 1
ATOM 836 O O . VAL A 1 101 ? 19.301 6.861 -5.248 1.00 80.38 101 VAL A O 1
ATOM 839 N N . ILE A 1 102 ? 20.587 5.360 -6.299 1.00 80.25 102 ILE A N 1
ATOM 840 C CA . ILE A 1 102 ? 21.284 4.946 -5.075 1.00 80.25 102 ILE A CA 1
ATOM 841 C C . ILE A 1 102 ? 22.207 6.053 -4.546 1.00 80.25 102 ILE A C 1
ATOM 843 O O . ILE A 1 102 ? 22.193 6.314 -3.342 1.00 80.25 102 ILE A O 1
ATOM 847 N N . ASN A 1 103 ? 22.984 6.700 -5.421 1.00 79.94 103 ASN A N 1
ATOM 848 C CA . ASN A 1 103 ? 24.016 7.655 -5.009 1.00 79.94 103 ASN A CA 1
ATOM 849 C C . ASN A 1 103 ? 23.500 9.094 -4.877 1.00 79.94 103 ASN A C 1
ATOM 851 O O . ASN A 1 103 ? 23.844 9.763 -3.907 1.00 79.94 103 ASN A O 1
ATOM 855 N N . GLU A 1 104 ? 22.683 9.578 -5.816 1.00 73.19 104 GLU A N 1
ATOM 856 C CA . GLU A 1 104 ? 22.246 10.983 -5.835 1.00 73.19 104 GLU A CA 1
ATOM 857 C C . GLU A 1 104 ? 20.992 11.214 -4.988 1.00 73.19 104 GLU A C 1
ATOM 859 O O . GLU A 1 104 ? 20.896 12.213 -4.283 1.00 73.19 104 GLU A O 1
ATOM 864 N N . ASN A 1 105 ? 20.055 10.260 -4.975 1.00 72.81 105 ASN A N 1
ATOM 865 C CA . ASN A 1 105 ? 18.788 10.406 -4.246 1.00 72.81 105 ASN A CA 1
ATOM 866 C C . ASN A 1 105 ? 18.819 9.879 -2.803 1.00 72.81 105 ASN A C 1
ATOM 868 O O . ASN A 1 105 ? 17.763 9.779 -2.178 1.00 72.81 105 ASN A O 1
ATOM 872 N N . ARG A 1 106 ? 19.998 9.514 -2.265 1.00 80.81 106 ARG A N 1
ATOM 873 C CA . ARG A 1 106 ? 20.158 8.943 -0.905 1.00 80.81 106 ARG A CA 1
ATOM 874 C C . ARG A 1 106 ? 19.083 7.887 -0.603 1.00 80.81 106 ARG A C 1
ATOM 876 O O . ARG A 1 106 ? 18.470 7.888 0.464 1.00 80.81 106 ARG A O 1
ATOM 883 N N . TYR A 1 107 ? 18.828 6.993 -1.562 1.00 83.94 107 TYR A N 1
ATOM 884 C CA . TYR A 1 107 ? 17.655 6.112 -1.548 1.00 83.94 107 TYR A CA 1
ATOM 885 C C . TYR A 1 107 ? 17.516 5.308 -0.251 1.00 83.94 107 TYR A C 1
ATOM 887 O O . TYR A 1 107 ? 16.420 5.192 0.291 1.00 83.94 107 TYR A O 1
ATOM 895 N N . PHE A 1 108 ? 18.628 4.792 0.280 1.00 85.75 108 PHE A N 1
ATOM 896 C CA . PHE A 1 108 ? 18.625 4.028 1.528 1.00 85.75 108 PHE A CA 1
ATOM 897 C C . PHE A 1 108 ? 18.144 4.847 2.725 1.00 85.75 108 PHE A C 1
ATOM 899 O O . PHE A 1 108 ? 17.430 4.324 3.573 1.00 85.75 108 PHE A O 1
ATOM 906 N N . GLU A 1 109 ? 18.477 6.131 2.784 1.00 85.00 109 GLU A N 1
ATOM 907 C CA . GLU A 1 109 ? 18.042 6.998 3.873 1.00 85.00 109 GLU A CA 1
ATOM 908 C C . GLU A 1 109 ? 16.551 7.311 3.778 1.00 85.00 109 GLU A C 1
ATOM 910 O O . GLU A 1 109 ? 15.825 7.157 4.758 1.00 85.00 109 GLU A O 1
ATOM 915 N N . ALA A 1 110 ? 16.060 7.639 2.581 1.00 83.44 110 ALA A N 1
ATOM 916 C CA . ALA A 1 110 ? 14.628 7.807 2.343 1.00 83.44 110 ALA A CA 1
ATOM 917 C C . ALA A 1 110 ? 13.840 6.515 2.641 1.00 83.44 110 ALA A C 1
ATOM 919 O O . ALA A 1 110 ? 12.750 6.559 3.222 1.00 83.44 110 ALA A O 1
ATOM 920 N N . PHE A 1 111 ? 14.412 5.357 2.297 1.00 86.88 111 PHE A N 1
ATOM 921 C CA . PHE A 1 111 ? 13.845 4.047 2.597 1.00 86.88 111 PHE A CA 1
ATOM 922 C C . PHE A 1 111 ? 13.750 3.804 4.106 1.00 86.88 111 PHE A C 1
ATOM 924 O O . PHE A 1 111 ? 12.668 3.479 4.592 1.00 86.88 111 PHE A O 1
ATOM 931 N N . PHE A 1 112 ? 14.834 4.007 4.863 1.00 87.50 112 PHE A N 1
ATOM 932 C CA . PHE A 1 112 ? 14.819 3.831 6.320 1.00 87.50 112 PHE A CA 1
ATOM 933 C C . PHE A 1 112 ? 13.904 4.834 7.025 1.00 87.50 112 PHE A C 1
ATOM 935 O O . PHE A 1 112 ? 13.210 4.448 7.969 1.00 87.50 112 PHE A O 1
ATOM 942 N N . ASN A 1 113 ? 13.834 6.078 6.549 1.00 83.94 113 ASN A N 1
ATOM 943 C CA . ASN A 1 113 ? 12.910 7.081 7.077 1.00 83.94 113 ASN A CA 1
ATOM 944 C C . ASN A 1 113 ? 11.454 6.638 6.889 1.00 83.94 113 ASN A C 1
ATOM 946 O O . ASN A 1 113 ? 10.680 6.625 7.844 1.00 83.94 113 ASN A O 1
ATOM 950 N N . THR A 1 114 ? 11.095 6.191 5.684 1.00 83.12 114 THR A N 1
ATOM 951 C CA . THR A 1 114 ? 9.731 5.731 5.379 1.00 83.12 114 THR A CA 1
ATOM 952 C C . THR A 1 114 ? 9.393 4.432 6.109 1.00 83.12 114 THR A C 1
ATOM 954 O O . THR A 1 114 ? 8.284 4.271 6.620 1.00 83.12 114 THR A O 1
ATOM 957 N N . LEU A 1 115 ? 10.347 3.503 6.205 1.00 89.75 115 LEU A N 1
ATOM 958 C CA . LEU A 1 115 ? 10.177 2.244 6.928 1.00 89.75 115 LEU A CA 1
ATOM 959 C C . LEU A 1 115 ? 9.941 2.495 8.420 1.00 89.75 115 LEU A C 1
ATOM 961 O O . LEU A 1 115 ? 8.996 1.960 8.992 1.00 89.75 115 LEU A O 1
ATOM 965 N N . THR A 1 116 ? 10.762 3.344 9.038 1.00 86.94 116 THR A N 1
ATOM 966 C CA . THR A 1 116 ? 10.630 3.688 10.460 1.00 86.94 116 THR A CA 1
ATOM 967 C C . THR A 1 116 ? 9.313 4.412 10.722 1.00 86.94 116 THR A C 1
ATOM 969 O O . THR A 1 116 ? 8.593 4.053 11.653 1.00 86.94 116 THR A O 1
ATOM 972 N N . LEU A 1 117 ? 8.958 5.383 9.873 1.00 82.38 117 LEU A N 1
ATOM 973 C CA . LEU A 1 117 ? 7.715 6.144 9.992 1.00 82.38 117 LEU A CA 1
ATOM 974 C C . LEU A 1 117 ? 6.478 5.248 9.840 1.00 82.38 117 LEU A C 1
ATOM 976 O O . LEU A 1 117 ? 5.585 5.286 10.685 1.00 82.38 117 LEU A O 1
ATOM 980 N N . SER A 1 118 ? 6.434 4.415 8.797 1.00 90.00 118 SER A N 1
ATOM 981 C CA . SER A 1 118 ? 5.298 3.522 8.535 1.00 90.00 118 SER A CA 1
ATOM 982 C C . SER A 1 118 ? 5.136 2.455 9.616 1.00 90.00 118 SER A C 1
ATOM 984 O O . SER A 1 118 ? 4.013 2.197 10.046 1.00 90.00 118 SER A O 1
ATOM 986 N N . LEU A 1 119 ? 6.236 1.880 10.115 1.00 91.06 119 LEU A N 1
ATOM 987 C CA . LEU A 1 119 ? 6.200 0.900 11.200 1.00 91.06 119 LEU A CA 1
ATOM 988 C C . LEU A 1 119 ? 5.688 1.527 12.503 1.00 91.06 119 LEU A C 1
ATOM 990 O O . LEU A 1 119 ? 4.813 0.964 13.162 1.00 91.06 119 LEU A O 1
ATOM 994 N N . LEU A 1 120 ? 6.211 2.702 12.863 1.00 88.25 120 LEU A N 1
ATOM 995 C CA . LEU A 1 120 ? 5.810 3.412 14.074 1.00 88.25 120 LEU A CA 1
ATOM 996 C C . LEU A 1 120 ? 4.340 3.839 14.003 1.00 88.25 120 LEU A C 1
ATOM 998 O O . LEU A 1 120 ? 3.597 3.611 14.959 1.00 88.25 120 LEU A O 1
ATOM 1002 N N . CYS A 1 121 ? 3.897 4.363 12.857 1.00 85.31 121 CYS A N 1
ATOM 1003 C CA . CYS A 1 121 ? 2.485 4.649 12.624 1.00 85.31 121 CYS A CA 1
ATOM 1004 C C . CYS A 1 121 ? 1.627 3.392 12.776 1.00 85.31 121 CYS A C 1
ATOM 1006 O O . CYS A 1 121 ? 0.659 3.405 13.532 1.00 85.31 121 CYS A O 1
ATOM 1008 N N . ALA A 1 122 ? 1.978 2.304 12.087 1.00 91.31 122 ALA A N 1
ATOM 1009 C CA . ALA A 1 122 ? 1.189 1.078 12.106 1.00 91.31 122 ALA A CA 1
ATOM 1010 C C . ALA A 1 122 ? 1.033 0.526 13.531 1.00 91.31 122 ALA A C 1
ATOM 1012 O O . ALA A 1 122 ? -0.061 0.115 13.913 1.00 91.31 122 ALA A O 1
ATOM 1013 N N . LEU A 1 123 ? 2.092 0.566 14.347 1.00 93.12 123 LEU A N 1
ATOM 1014 C CA . LEU A 1 123 ? 2.043 0.127 15.745 1.00 93.12 123 LEU A CA 1
ATOM 1015 C C . LEU A 1 123 ? 1.139 1.016 16.609 1.00 93.12 123 LEU A C 1
ATOM 1017 O O . LEU A 1 123 ? 0.302 0.502 17.359 1.00 93.12 123 LEU A O 1
ATOM 1021 N N . ILE A 1 124 ? 1.268 2.340 16.502 1.00 90.81 124 ILE A N 1
ATOM 1022 C CA . ILE A 1 124 ? 0.426 3.277 17.260 1.00 90.81 124 ILE A CA 1
ATOM 1023 C C . ILE A 1 124 ? -1.037 3.131 16.830 1.00 90.81 124 ILE A C 1
ATOM 1025 O O . ILE A 1 124 ? -1.916 2.947 17.670 1.00 90.81 124 ILE A O 1
ATOM 1029 N N . GLN A 1 125 ? -1.308 3.117 15.528 1.00 89.88 125 GLN A N 1
ATOM 1030 C CA . GLN A 1 125 ? -2.658 2.973 14.997 1.00 89.88 125 GLN A CA 1
ATOM 1031 C C . GLN A 1 125 ? -3.285 1.630 15.390 1.00 89.88 125 GLN A C 1
ATOM 1033 O O . GLN A 1 125 ? -4.442 1.589 15.810 1.00 89.88 125 GLN A O 1
ATOM 1038 N N . MET A 1 126 ? -2.528 0.531 15.316 1.00 94.44 126 MET A N 1
ATOM 1039 C CA . MET A 1 126 ? -3.007 -0.792 15.716 1.00 94.44 126 MET A CA 1
ATOM 1040 C C . MET A 1 126 ? -3.333 -0.842 17.211 1.00 94.44 12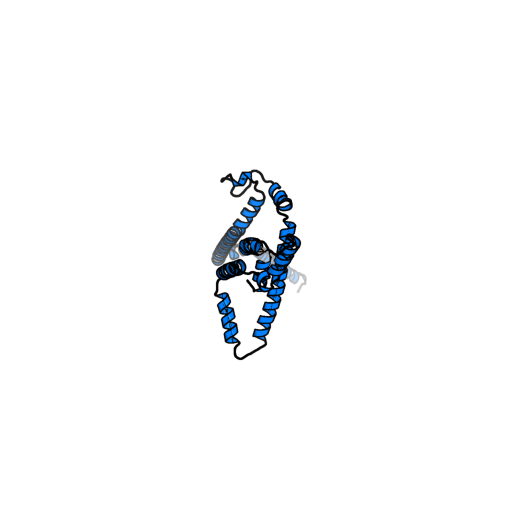6 MET A C 1
ATOM 1042 O O . MET A 1 126 ? -4.381 -1.371 17.583 1.00 94.44 126 MET A O 1
ATOM 1046 N N . THR A 1 127 ? -2.477 -0.281 18.070 1.00 94.62 127 THR A N 1
ATOM 1047 C CA . THR A 1 127 ? -2.726 -0.259 19.521 1.00 94.62 127 THR A CA 1
ATOM 1048 C C . THR A 1 127 ? -3.946 0.589 19.867 1.00 94.62 127 THR A C 1
ATOM 1050 O O . THR A 1 127 ? -4.825 0.110 20.584 1.00 94.62 127 THR A O 1
ATOM 1053 N N . VAL A 1 128 ? -4.072 1.793 19.302 1.00 92.69 128 VAL A N 1
ATOM 1054 C CA . VAL A 1 128 ? -5.245 2.660 19.497 1.00 92.69 128 VAL A CA 1
ATOM 1055 C C . VAL A 1 128 ? -6.523 1.977 19.003 1.00 92.69 128 VAL A C 1
ATOM 1057 O O . VAL A 1 128 ? -7.505 1.915 19.742 1.00 92.69 128 VAL A O 1
ATOM 1060 N N . CYS A 1 129 ? -6.508 1.400 17.799 1.00 90.94 129 CYS A N 1
ATOM 1061 C CA . CYS A 1 129 ? -7.656 0.681 17.243 1.00 90.94 129 CYS A CA 1
ATOM 1062 C C . CYS A 1 129 ? -8.052 -0.518 18.120 1.00 90.94 129 CYS A C 1
ATOM 1064 O O . CYS A 1 129 ? -9.236 -0.717 18.401 1.00 90.94 129 CYS A O 1
ATOM 1066 N N . ALA A 1 130 ? -7.073 -1.268 18.635 1.00 93.94 130 ALA A N 1
ATOM 1067 C CA . ALA A 1 130 ? -7.320 -2.370 19.557 1.00 93.94 130 ALA A CA 1
ATOM 1068 C C . ALA A 1 130 ? -7.955 -1.892 20.875 1.00 93.94 130 ALA A C 1
ATOM 1070 O O . ALA A 1 130 ? -8.929 -2.496 21.327 1.00 93.94 130 ALA A O 1
ATOM 1071 N N . PHE A 1 131 ? -7.468 -0.795 21.469 1.00 93.12 131 PHE A N 1
ATOM 1072 C CA . PHE A 1 131 ? -8.055 -0.219 22.687 1.00 93.12 131 PHE A CA 1
ATOM 1073 C C . PHE A 1 131 ? -9.487 0.277 22.465 1.00 93.12 131 PHE A C 1
ATOM 1075 O O . PHE A 1 131 ? -10.372 -0.029 23.267 1.00 93.12 131 PHE A O 1
ATOM 1082 N N . VAL A 1 132 ? -9.734 1.000 21.369 1.00 90.31 132 VAL A N 1
ATOM 1083 C CA . VAL A 1 132 ? -11.065 1.521 21.023 1.00 90.31 132 VAL A CA 1
ATOM 1084 C C . VAL A 1 132 ? -12.038 0.374 20.736 1.00 90.31 132 VAL A C 1
ATOM 1086 O O . VAL A 1 132 ? -13.131 0.335 21.304 1.00 90.31 132 VAL A O 1
ATOM 1089 N N . GLY A 1 133 ? -11.629 -0.605 19.924 1.00 90.25 133 GLY A N 1
ATOM 1090 C CA . GLY A 1 133 ? -12.433 -1.787 19.607 1.00 90.25 133 GLY A CA 1
ATOM 1091 C C . GLY A 1 133 ? -12.745 -2.636 20.841 1.00 90.25 133 GLY A C 1
ATOM 1092 O O . GLY A 1 133 ? -13.894 -3.034 21.047 1.00 90.25 133 GLY A O 1
ATOM 1093 N N . TYR A 1 134 ? -11.757 -2.852 21.716 1.00 92.19 134 TYR A N 1
ATOM 1094 C CA . TYR A 1 134 ? -11.962 -3.535 22.996 1.00 92.19 134 TYR A CA 1
ATOM 1095 C C . TYR A 1 134 ? -12.929 -2.763 23.905 1.00 92.19 134 TYR A C 1
ATOM 1097 O O . TYR A 1 134 ? -13.803 -3.368 24.534 1.00 92.19 134 TYR A O 1
ATOM 1105 N N . GLY A 1 135 ? -12.824 -1.431 23.924 1.00 90.25 135 GLY A N 1
ATOM 1106 C CA . GLY A 1 135 ? -13.740 -0.539 24.629 1.00 90.25 135 GLY A CA 1
ATOM 1107 C C . GLY A 1 135 ? -15.195 -0.741 24.203 1.00 90.25 135 GLY A C 1
ATOM 1108 O O . GLY A 1 135 ? -16.055 -0.988 25.051 1.00 90.25 135 GLY A O 1
ATOM 1109 N N . PHE A 1 136 ? -15.461 -0.726 22.894 1.00 87.44 136 PHE A N 1
ATOM 1110 C CA . PHE A 1 136 ? -16.802 -0.947 22.341 1.00 87.44 136 PHE A CA 1
ATOM 1111 C C . PHE A 1 136 ? -17.338 -2.367 22.567 1.00 87.44 136 PHE A C 1
ATOM 1113 O O . PHE A 1 136 ? -18.542 -2.535 22.775 1.00 87.44 136 PHE A O 1
ATOM 1120 N N . ALA A 1 137 ? -16.469 -3.383 22.547 1.00 88.38 137 ALA A N 1
ATOM 1121 C CA . ALA A 1 137 ? -16.870 -4.777 22.728 1.00 88.38 137 ALA A CA 1
ATOM 1122 C C . ALA A 1 137 ? -17.187 -5.128 24.193 1.00 88.38 137 ALA A C 1
ATOM 1124 O O . ALA A 1 137 ? -18.139 -5.866 24.462 1.00 88.38 137 ALA A O 1
ATOM 1125 N N . LYS A 1 138 ? -16.396 -4.619 25.148 1.00 86.19 138 LYS A N 1
ATOM 1126 C CA . LYS A 1 138 ? -16.520 -4.973 26.572 1.00 86.19 138 LYS A CA 1
ATOM 1127 C C . LYS A 1 138 ? -17.477 -4.052 27.335 1.00 86.19 138 LYS A C 1
ATOM 1129 O O . LYS A 1 138 ? -18.237 -4.538 28.174 1.00 86.19 138 LYS A O 1
ATOM 1134 N N . PHE A 1 139 ? -17.458 -2.742 27.080 1.00 83.75 139 PHE A N 1
ATOM 1135 C CA . PHE A 1 139 ? -18.228 -1.776 27.868 1.00 83.75 139 PHE A CA 1
ATOM 1136 C C . PHE A 1 139 ? -19.569 -1.435 27.201 1.00 83.75 139 PHE A C 1
ATOM 1138 O O . PHE A 1 139 ? -19.636 -0.774 26.166 1.00 83.75 139 PHE A O 1
ATOM 1145 N N . LYS A 1 140 ? -20.679 -1.835 27.837 1.00 78.38 140 LYS A N 1
ATOM 1146 C CA . LYS A 1 140 ? -22.041 -1.440 27.439 1.00 78.38 140 LYS A CA 1
ATOM 1147 C C . LYS A 1 140 ? -22.494 -0.208 28.224 1.00 78.38 140 LYS A C 1
ATOM 1149 O O . LYS A 1 140 ? -23.157 -0.325 29.249 1.00 78.38 140 LYS A O 1
ATOM 1154 N N . PHE A 1 141 ? -22.118 0.978 27.751 1.00 83.50 141 PHE A N 1
ATOM 1155 C CA . PHE A 1 141 ? -22.556 2.262 28.312 1.00 83.50 141 PHE A CA 1
ATOM 1156 C C . PHE A 1 141 ? -23.759 2.836 27.540 1.00 83.50 141 PHE A C 1
ATOM 1158 O O . PHE A 1 141 ? -23.979 2.518 26.371 1.00 83.50 141 PHE A O 1
ATOM 1165 N N . LYS A 1 142 ? -24.534 3.717 28.189 1.00 80.69 142 LYS A N 1
ATOM 1166 C CA . LYS A 1 142 ? -25.838 4.239 27.714 1.00 80.69 142 LYS A CA 1
ATOM 1167 C C . LYS A 1 142 ? -25.783 5.066 26.406 1.00 80.69 142 LYS A C 1
ATOM 1169 O O . LYS A 1 142 ? -26.827 5.412 25.872 1.00 80.69 142 LYS A O 1
ATOM 1174 N N . GLY A 1 143 ? -24.591 5.347 25.872 1.00 85.19 143 GLY A N 1
ATOM 1175 C CA . GLY A 1 143 ? -24.360 6.098 24.627 1.00 85.19 143 GLY A CA 1
ATOM 1176 C C . GLY A 1 143 ? -23.574 5.344 23.545 1.00 85.19 143 GLY A C 1
ATOM 1177 O O . GLY A 1 143 ? -23.136 5.973 22.585 1.00 85.19 143 GLY A O 1
ATOM 1178 N N . ASN A 1 144 ? -23.369 4.026 23.681 1.00 84.50 144 ASN A N 1
ATOM 1179 C CA . ASN A 1 144 ? -22.543 3.234 22.753 1.00 84.50 144 ASN A CA 1
ATOM 1180 C C . ASN A 1 144 ? -23.016 3.373 21.293 1.00 84.50 144 ASN A C 1
ATOM 1182 O O . ASN A 1 144 ? -22.214 3.687 20.419 1.00 84.50 144 ASN A O 1
ATOM 1186 N N . ASN A 1 145 ? -24.325 3.276 21.049 1.00 85.88 145 ASN A N 1
ATOM 1187 C CA . ASN A 1 145 ? -24.883 3.369 19.697 1.00 85.88 145 ASN A CA 1
ATOM 1188 C C . ASN A 1 145 ? -24.608 4.720 19.013 1.00 85.88 145 ASN A C 1
ATOM 1190 O O . ASN A 1 145 ? -24.439 4.757 17.799 1.00 85.88 145 ASN A O 1
ATOM 1194 N N . ILE A 1 146 ? -24.544 5.822 19.773 1.00 91.75 146 ILE A N 1
ATOM 1195 C CA . ILE A 1 146 ? -24.251 7.156 19.224 1.00 91.75 146 ILE A CA 1
ATOM 1196 C C . ILE A 1 146 ? -22.775 7.248 18.836 1.00 91.75 146 ILE A C 1
ATOM 1198 O O . ILE A 1 146 ? -22.462 7.685 17.734 1.00 91.75 146 ILE A O 1
ATOM 1202 N N . LEU A 1 147 ? -21.867 6.792 19.705 1.00 88.75 147 LEU A N 1
ATOM 1203 C CA . LEU A 1 147 ? -20.438 6.782 19.388 1.00 88.75 147 LEU A CA 1
ATOM 1204 C C . LEU A 1 147 ? -20.118 5.849 18.214 1.00 88.75 147 LEU A C 1
ATOM 1206 O O . LEU A 1 147 ? -19.322 6.214 17.353 1.00 88.75 147 LEU A O 1
ATOM 1210 N N . PHE A 1 148 ? -20.779 4.693 18.130 1.00 86.88 148 PHE A N 1
ATOM 1211 C CA . PHE A 1 148 ? -20.653 3.800 16.981 1.00 86.88 148 PHE A CA 1
ATOM 1212 C C . PHE A 1 148 ? -21.127 4.472 15.682 1.00 86.88 148 PHE A C 1
ATOM 1214 O O . PHE A 1 148 ? -20.436 4.409 14.667 1.00 86.88 148 PHE A O 1
ATOM 1221 N N . LEU A 1 149 ? -22.259 5.186 15.721 1.00 91.44 149 LEU A N 1
ATOM 1222 C CA . LEU A 1 149 ? -22.760 5.946 14.574 1.00 91.44 149 LEU A CA 1
ATOM 1223 C C . LEU A 1 149 ? -21.784 7.053 14.140 1.00 91.44 149 LEU A C 1
ATOM 1225 O O . LEU A 1 149 ? -21.570 7.225 12.943 1.00 91.44 149 LEU A O 1
ATOM 1229 N N . CYS A 1 150 ? -21.152 7.760 15.083 1.00 90.19 150 CYS A N 1
ATOM 1230 C CA . CYS A 1 150 ? -20.130 8.764 14.770 1.00 90.19 150 CYS A CA 1
ATOM 1231 C C . CYS A 1 150 ? -18.923 8.159 14.033 1.00 90.19 150 CYS A C 1
ATOM 1233 O O . CYS A 1 150 ? -18.449 8.751 13.067 1.00 90.19 150 CYS A O 1
ATOM 1235 N N . VAL A 1 151 ? -18.452 6.973 14.433 1.00 87.81 151 VAL A N 1
ATOM 1236 C CA . VAL A 1 151 ? -17.338 6.280 13.750 1.00 87.81 151 VAL A CA 1
ATOM 1237 C C . VAL A 1 151 ? -17.722 5.881 12.321 1.00 87.81 151 VAL A C 1
ATOM 1239 O O . VAL A 1 151 ? -16.942 6.045 11.382 1.00 87.81 151 VAL A O 1
ATOM 1242 N N . VAL A 1 152 ? -18.951 5.403 12.120 1.00 89.75 152 VAL A N 1
ATOM 1243 C CA . VAL A 1 152 ? -19.456 5.117 10.768 1.00 89.75 152 VAL A CA 1
ATOM 1244 C C . VAL A 1 152 ? -19.553 6.403 9.943 1.00 89.75 152 VAL A C 1
ATOM 1246 O O . VAL A 1 152 ? -19.166 6.411 8.778 1.00 89.75 152 VAL A O 1
ATOM 1249 N N . PHE A 1 153 ? -19.996 7.508 10.545 1.00 92.06 153 PHE A N 1
ATOM 1250 C CA . PHE A 1 153 ? -20.065 8.803 9.871 1.00 92.06 153 PHE A CA 1
ATOM 1251 C C . PHE A 1 153 ? -18.685 9.283 9.396 1.00 92.06 153 PHE A C 1
ATOM 1253 O O . PHE A 1 153 ? -18.565 9.770 8.275 1.00 92.06 153 PHE A O 1
ATOM 1260 N N . THR A 1 154 ? -17.626 9.069 10.185 1.00 87.25 154 THR A N 1
ATOM 1261 C CA . THR A 1 154 ? -16.257 9.413 9.762 1.00 87.25 154 THR A CA 1
ATOM 1262 C C . THR A 1 154 ? -15.753 8.584 8.578 1.00 87.25 154 THR A C 1
ATOM 1264 O O . THR A 1 154 ? -14.970 9.098 7.792 1.00 87.25 154 THR A O 1
ATOM 1267 N N . MET A 1 155 ? -16.235 7.348 8.393 1.00 86.31 155 MET A N 1
ATOM 1268 C CA . MET A 1 155 ? -15.896 6.508 7.229 1.00 86.31 155 MET A CA 1
ATOM 1269 C C . MET A 1 155 ? -16.599 6.954 5.939 1.00 86.31 155 MET A C 1
ATOM 1271 O O . MET A 1 155 ? -16.116 6.668 4.847 1.00 86.31 155 MET A O 1
ATOM 1275 N N . ILE A 1 156 ? -17.741 7.645 6.051 1.00 92.06 156 ILE A N 1
ATOM 1276 C CA . ILE A 1 156 ? -18.457 8.212 4.897 1.00 92.06 156 ILE A CA 1
ATOM 1277 C C . ILE A 1 156 ? -17.698 9.420 4.332 1.00 92.06 156 ILE A C 1
ATOM 1279 O O . ILE A 1 156 ? -17.766 9.683 3.131 1.00 92.06 156 ILE A O 1
ATOM 1283 N N . VAL A 1 157 ? -16.977 10.157 5.184 1.00 87.62 157 VAL A N 1
ATOM 1284 C CA . VAL A 1 157 ? -16.169 11.297 4.748 1.00 87.62 157 VAL A CA 1
ATOM 1285 C C . VAL A 1 157 ? -14.978 10.781 3.928 1.00 87.62 157 VAL A C 1
ATOM 1287 O O . VAL A 1 157 ? -14.181 9.995 4.441 1.00 87.62 157 VAL A O 1
ATOM 1290 N N . PRO A 1 158 ? -14.823 11.205 2.661 1.00 85.62 158 PRO A N 1
ATOM 1291 C CA . PRO A 1 158 ? -13.744 10.717 1.815 1.00 85.62 158 PRO A CA 1
ATOM 1292 C C . PRO A 1 158 ? -12.388 11.198 2.340 1.00 85.62 158 PRO A C 1
ATOM 1294 O O . PRO A 1 158 ? -12.194 12.391 2.590 1.00 85.62 158 PRO A O 1
ATOM 1297 N N . HIS A 1 159 ? -11.440 10.265 2.450 1.00 77.38 159 HIS A N 1
ATOM 1298 C CA . HIS A 1 159 ? -10.089 10.499 2.981 1.00 77.38 159 HIS A CA 1
ATOM 1299 C C . HIS A 1 159 ? -9.368 11.673 2.293 1.00 77.38 159 HIS A C 1
ATOM 1301 O O . HIS A 1 159 ? -8.807 12.532 2.968 1.00 77.38 159 HIS A O 1
ATOM 1307 N N . GLU A 1 160 ? -9.536 11.811 0.975 1.00 81.44 160 GLU A N 1
ATOM 1308 C CA . GLU A 1 160 ? -8.983 12.914 0.173 1.00 81.44 160 GLU A CA 1
ATOM 1309 C C . GLU A 1 160 ? -9.363 14.312 0.704 1.00 81.44 160 GLU A C 1
ATOM 1311 O O . GLU A 1 160 ? -8.541 15.229 0.754 1.00 81.44 160 GLU A O 1
ATOM 1316 N N . THR A 1 161 ? -10.609 14.495 1.164 1.00 85.81 161 THR A N 1
ATOM 1317 C CA . THR A 1 161 ? -11.057 15.797 1.699 1.00 85.81 161 THR A CA 1
ATOM 1318 C C . THR A 1 161 ? -10.436 16.118 3.052 1.00 85.81 161 THR A C 1
ATOM 1320 O O . THR A 1 161 ? -10.163 17.282 3.353 1.00 85.81 161 THR A O 1
ATOM 1323 N N . LEU A 1 162 ? -10.175 15.090 3.858 1.00 80.31 162 LEU A N 1
ATOM 1324 C CA . LEU A 1 162 ? -9.542 15.234 5.161 1.00 80.31 162 LEU A CA 1
ATOM 1325 C C . LEU A 1 162 ? -8.053 15.557 5.011 1.00 80.31 162 LEU A C 1
ATOM 1327 O O . LEU A 1 162 ? -7.563 16.437 5.718 1.00 80.31 162 LEU A O 1
ATOM 1331 N N . GLN A 1 163 ? -7.354 14.937 4.054 1.00 75.12 163 GLN A N 1
ATOM 1332 C CA . GLN A 1 163 ? -5.956 15.260 3.760 1.00 75.12 163 GLN A CA 1
ATOM 1333 C C . GLN A 1 163 ? -5.796 16.733 3.345 1.00 75.12 163 GLN A C 1
ATOM 1335 O O . GLN A 1 163 ? -4.922 17.431 3.867 1.00 75.12 163 GLN A O 1
ATOM 1340 N N . LEU A 1 164 ? -6.681 17.243 2.481 1.00 80.12 164 LEU A N 1
ATOM 1341 C CA . LEU A 1 164 ? -6.668 18.653 2.079 1.00 80.12 164 LEU A CA 1
ATOM 1342 C C . LEU A 1 164 ? -6.981 19.595 3.252 1.00 80.12 164 LEU A C 1
ATOM 1344 O O . LEU A 1 164 ? -6.314 20.617 3.434 1.00 80.12 164 LEU A O 1
ATOM 1348 N N . ALA A 1 165 ? -7.978 19.253 4.070 1.00 80.69 165 ALA A N 1
ATOM 1349 C CA . ALA A 1 165 ? -8.340 20.052 5.237 1.00 80.69 165 ALA A CA 1
ATOM 1350 C C . ALA A 1 165 ? -7.191 20.122 6.257 1.00 80.69 165 ALA A C 1
ATOM 1352 O O . ALA A 1 165 ? -6.879 21.204 6.761 1.00 80.69 165 ALA A O 1
ATOM 1353 N N . MET A 1 166 ? -6.526 18.997 6.522 1.00 70.75 166 MET A N 1
ATOM 1354 C CA . MET A 1 166 ? -5.364 18.946 7.408 1.00 70.75 166 MET A CA 1
ATOM 1355 C C . MET A 1 166 ? -4.193 19.746 6.841 1.00 70.75 166 MET A C 1
ATOM 1357 O O . MET A 1 166 ? -3.592 20.525 7.577 1.00 70.75 166 MET A O 1
ATOM 1361 N N . PHE A 1 167 ? -3.914 19.647 5.538 1.00 70.31 167 PHE A N 1
ATOM 1362 C CA . PHE A 1 167 ? -2.883 20.458 4.884 1.00 70.31 167 PHE A CA 1
ATOM 1363 C C . PHE A 1 167 ? -3.109 21.961 5.101 1.00 70.31 167 PHE A C 1
ATOM 1365 O O . PHE A 1 167 ? -2.191 22.683 5.493 1.00 70.31 167 PHE A O 1
ATOM 1372 N N . MET A 1 168 ? -4.348 22.427 4.919 1.00 71.00 168 MET A N 1
ATOM 1373 C CA . MET A 1 168 ? -4.707 23.827 5.163 1.00 71.00 168 MET A CA 1
ATOM 1374 C C . MET A 1 168 ? -4.537 24.223 6.632 1.00 71.00 168 MET A C 1
ATOM 1376 O O . MET A 1 168 ? -4.193 25.364 6.910 1.00 71.00 168 MET A O 1
ATOM 1380 N N . LYS A 1 169 ? -4.748 23.307 7.583 1.00 66.19 169 LYS A N 1
ATOM 1381 C CA . LYS A 1 169 ? -4.517 23.580 9.009 1.00 66.19 169 LYS A CA 1
ATOM 1382 C C . LYS A 1 169 ? -3.033 23.624 9.353 1.00 66.19 169 LYS A C 1
ATOM 1384 O O . LYS A 1 169 ? -2.617 24.584 9.990 1.00 66.19 169 LYS A O 1
ATOM 1389 N N . PHE A 1 170 ? -2.240 22.662 8.885 1.00 64.44 170 PHE A N 1
ATOM 1390 C CA . PHE A 1 170 ? -0.793 22.620 9.116 1.00 64.44 170 PHE A CA 1
ATOM 1391 C C . PHE A 1 170 ? -0.043 23.782 8.460 1.00 64.44 170 PHE A C 1
ATOM 1393 O O . PHE A 1 170 ? 0.952 24.236 9.013 1.00 64.44 170 PHE A O 1
ATOM 1400 N N . ARG A 1 171 ? -0.548 24.319 7.340 1.00 62.00 171 ARG A N 1
ATOM 1401 C CA . ARG A 1 171 ? -0.007 25.529 6.695 1.00 62.00 171 ARG A CA 1
ATOM 1402 C C . ARG A 1 171 ? 0.063 26.734 7.641 1.00 62.00 171 ARG A C 1
ATOM 1404 O O . ARG A 1 171 ? 0.966 27.545 7.494 1.00 62.00 171 ARG A O 1
ATOM 1411 N N . TYR A 1 172 ? -0.882 26.855 8.572 1.00 58.59 172 TYR A N 1
ATOM 1412 C CA . TYR A 1 172 ? -0.965 27.974 9.517 1.00 58.59 172 TYR A CA 1
ATOM 1413 C C . TYR A 1 172 ? -0.657 27.549 10.963 1.00 58.59 172 TYR A C 1
ATOM 1415 O O . TYR A 1 172 ? -0.974 28.283 11.899 1.00 58.59 172 TYR A O 1
ATOM 1423 N N . PHE A 1 173 ? -0.118 26.343 11.173 1.00 59.00 173 PHE A N 1
ATOM 1424 C CA . PHE A 1 173 ? 0.057 25.770 12.507 1.00 59.00 173 PHE A CA 1
ATOM 1425 C C . PHE A 1 173 ? 1.463 26.027 13.059 1.00 59.00 173 PHE A C 1
ATOM 1427 O O . PHE A 1 173 ? 2.377 25.235 12.847 1.00 59.00 173 PHE A O 1
ATOM 1434 N N . ASP A 1 174 ? 1.616 27.108 13.825 1.00 59.00 174 ASP A N 1
ATOM 1435 C CA . ASP A 1 174 ? 2.842 27.422 14.566 1.00 59.00 174 ASP A CA 1
ATOM 1436 C C . ASP A 1 174 ? 2.799 26.889 16.008 1.00 59.00 174 ASP A C 1
ATOM 1438 O O . ASP A 1 174 ? 2.395 27.576 16.952 1.00 59.00 174 ASP A O 1
ATOM 1442 N N . ILE A 1 175 ? 3.286 25.663 16.211 1.00 56.09 175 ILE A N 1
ATOM 1443 C CA . ILE A 1 175 ? 3.509 25.101 17.560 1.00 56.09 175 ILE A CA 1
ATOM 1444 C C . ILE A 1 175 ? 4.561 25.918 18.336 1.00 56.09 175 ILE A C 1
ATOM 1446 O O . ILE A 1 175 ? 4.522 25.990 19.562 1.00 56.09 175 ILE A O 1
ATOM 1450 N N . LEU A 1 176 ? 5.502 26.566 17.644 1.00 51.59 176 LEU A N 1
ATOM 1451 C CA . LEU A 1 176 ? 6.579 27.329 18.284 1.00 51.59 176 LEU A CA 1
ATOM 1452 C C . LEU A 1 176 ? 6.154 28.729 18.742 1.00 51.59 176 LEU A C 1
ATOM 1454 O O . LEU A 1 176 ? 6.745 29.256 19.687 1.00 51.59 176 LEU A O 1
ATOM 1458 N N . ASN A 1 177 ? 5.104 29.291 18.136 1.00 52.00 177 ASN A N 1
ATOM 1459 C CA . ASN A 1 177 ? 4.472 30.527 18.598 1.00 52.00 177 ASN A CA 1
ATOM 1460 C C . ASN A 1 177 ? 3.638 30.263 19.867 1.00 52.00 177 ASN A C 1
ATOM 1462 O O . ASN A 1 177 ? 3.736 31.012 20.835 1.00 52.00 177 ASN A O 1
ATOM 1466 N N . ILE A 1 178 ? 2.927 29.125 19.937 1.00 53.03 178 ILE A N 1
ATOM 1467 C CA . ILE A 1 178 ? 2.105 28.771 21.112 1.00 53.03 178 ILE A CA 1
ATOM 1468 C C . ILE A 1 178 ? 2.931 28.456 22.370 1.00 53.03 178 ILE A C 1
ATOM 1470 O O . ILE A 1 178 ? 2.450 28.648 23.484 1.00 53.03 178 ILE A O 1
ATOM 1474 N N . LEU A 1 179 ? 4.175 27.995 22.201 1.00 55.44 179 LEU A N 1
ATOM 1475 C CA . LEU A 1 179 ? 5.105 27.726 23.302 1.00 55.44 179 LEU A CA 1
ATOM 1476 C C . LEU A 1 179 ? 5.960 28.952 23.691 1.00 55.44 179 LEU A C 1
ATOM 1478 O O . LEU A 1 179 ? 6.730 28.863 24.644 1.00 55.44 179 LEU A O 1
ATOM 1482 N N . GLY A 1 180 ? 5.860 30.087 22.978 1.00 54.75 180 GLY A N 1
ATOM 1483 C CA . GLY A 1 180 ? 6.641 31.310 23.257 1.00 54.75 180 GLY A CA 1
ATOM 1484 C C . GLY A 1 180 ? 8.161 31.167 23.056 1.00 54.75 180 GLY A C 1
ATOM 1485 O O . GLY A 1 180 ? 8.951 32.025 23.470 1.00 54.75 180 GLY A O 1
ATOM 1486 N N . ILE A 1 181 ? 8.596 30.070 22.429 1.00 53.59 181 ILE A N 1
ATOM 1487 C CA . ILE A 1 181 ? 10.015 29.737 22.244 1.00 53.59 181 ILE A CA 1
ATOM 1488 C C . ILE A 1 181 ? 10.603 30.555 21.080 1.00 53.59 181 ILE A C 1
ATOM 1490 O O . ILE A 1 181 ? 11.753 30.983 21.142 1.00 53.59 181 ILE A O 1
ATOM 1494 N N . SER A 1 182 ? 9.803 30.873 20.056 1.00 51.81 182 SER A N 1
ATOM 1495 C CA . SER A 1 182 ? 10.241 31.725 18.938 1.00 51.81 182 SER A CA 1
ATOM 1496 C C . SER A 1 182 ? 10.535 33.165 19.376 1.00 51.81 182 SER A C 1
ATOM 1498 O O . SER A 1 182 ? 11.571 33.715 19.011 1.00 51.81 182 SER A O 1
ATOM 1500 N N . SER A 1 183 ? 9.695 33.752 20.238 1.00 51.62 183 SER A N 1
ATOM 1501 C CA . SER A 1 183 ? 9.911 35.100 20.783 1.00 51.62 183 SER A CA 1
ATOM 1502 C C . SER A 1 183 ? 11.139 35.194 21.689 1.00 51.62 183 SER A C 1
ATOM 1504 O O . SER A 1 183 ? 11.785 36.237 21.731 1.00 51.62 183 SER A O 1
ATOM 1506 N N . SER A 1 184 ? 11.483 34.116 22.399 1.00 48.69 184 SER A N 1
ATOM 1507 C CA . SER A 1 184 ? 12.641 34.090 23.301 1.00 48.69 184 SER A CA 1
ATOM 1508 C C . SER A 1 184 ? 13.950 33.830 22.555 1.00 48.69 184 SER A C 1
ATOM 1510 O O . SER A 1 184 ? 14.950 34.464 22.878 1.00 48.69 184 SER A O 1
ATOM 1512 N N . ILE A 1 185 ? 13.971 32.990 21.518 1.00 52.31 185 ILE A N 1
ATOM 1513 C CA . ILE A 1 185 ? 15.167 32.819 20.673 1.00 52.31 185 ILE A CA 1
ATOM 1514 C C . ILE A 1 185 ? 15.421 34.082 19.837 1.00 52.31 185 ILE A C 1
ATOM 1516 O O . ILE A 1 185 ? 16.561 34.534 19.773 1.00 52.31 185 ILE A O 1
ATOM 1520 N N . ALA A 1 186 ? 14.376 34.705 19.280 1.00 52.97 186 ALA A N 1
ATOM 1521 C CA . ALA A 1 186 ? 14.507 35.958 18.535 1.00 52.97 186 ALA A CA 1
ATOM 1522 C C . ALA A 1 186 ? 14.975 37.122 19.428 1.00 52.97 186 ALA A C 1
ATOM 1524 O O . ALA A 1 186 ? 15.888 37.851 19.047 1.00 52.97 186 ALA A O 1
ATOM 1525 N N . GLN A 1 187 ? 14.429 37.267 20.644 1.00 50.41 187 GLN A N 1
ATOM 1526 C CA . GLN A 1 187 ? 14.904 38.287 21.591 1.00 50.41 187 GLN A CA 1
ATOM 1527 C C . GLN A 1 187 ? 16.353 38.051 22.030 1.00 50.41 187 GLN A C 1
ATOM 1529 O O . GLN A 1 187 ? 17.121 39.007 22.106 1.00 50.41 187 GLN A O 1
ATOM 1534 N N . ASN A 1 188 ? 16.753 36.800 22.286 1.00 51.38 188 ASN A N 1
ATOM 1535 C CA . ASN A 1 188 ? 18.127 36.489 22.686 1.00 51.38 188 ASN A CA 1
ATOM 1536 C C . ASN A 1 188 ? 19.125 36.619 21.522 1.00 51.38 188 ASN A C 1
ATOM 1538 O O . ASN A 1 188 ? 20.252 37.046 21.751 1.00 51.38 188 ASN A O 1
ATOM 1542 N N . ALA A 1 189 ? 18.745 36.297 20.283 1.00 51.19 189 ALA A N 1
ATOM 1543 C CA . ALA A 1 189 ? 19.607 36.493 19.115 1.00 51.19 189 ALA A CA 1
ATOM 1544 C C . ALA A 1 189 ? 19.840 37.990 18.834 1.00 51.19 189 ALA A C 1
ATOM 1546 O O . ALA A 1 189 ? 20.987 38.418 18.724 1.00 51.19 189 ALA A O 1
ATOM 1547 N N . VAL A 1 190 ? 18.778 38.805 18.849 1.00 49.94 190 VAL A N 1
ATOM 1548 C CA . VAL A 1 190 ? 18.876 40.262 18.635 1.00 49.94 190 VAL A CA 1
ATOM 1549 C C . VAL A 1 190 ? 19.645 40.957 19.769 1.00 49.94 190 VAL A C 1
ATOM 1551 O O . VAL A 1 190 ? 20.447 41.849 19.501 1.00 49.94 190 VAL A O 1
ATOM 1554 N N . ALA A 1 191 ? 19.469 40.528 21.025 1.00 49.41 191 ALA A N 1
ATOM 1555 C CA . ALA A 1 191 ? 20.198 41.090 22.168 1.00 49.41 191 ALA A CA 1
ATOM 1556 C C . ALA A 1 191 ? 21.704 40.766 22.160 1.00 49.41 191 ALA A C 1
ATOM 1558 O O . ALA A 1 191 ? 22.498 41.562 22.662 1.00 49.41 191 ALA A O 1
ATOM 1559 N N . ASN A 1 192 ? 22.101 39.617 21.600 1.00 52.12 192 ASN A N 1
ATOM 1560 C CA . ASN A 1 192 ? 23.509 39.224 21.496 1.00 52.12 192 ASN A CA 1
ATOM 1561 C C . ASN A 1 192 ? 24.214 39.840 20.276 1.00 52.12 192 ASN A C 1
ATOM 1563 O O . ASN A 1 192 ? 25.428 40.023 20.316 1.00 52.12 192 ASN A O 1
ATOM 1567 N N . GLU A 1 193 ? 23.476 40.174 19.214 1.00 49.78 193 GLU A N 1
ATOM 1568 C CA . GLU A 1 193 ? 24.045 40.763 17.995 1.00 49.78 193 GLU A CA 1
ATOM 1569 C C . GLU A 1 193 ? 24.121 42.299 18.053 1.00 49.78 193 GLU A C 1
ATOM 1571 O O . GLU A 1 193 ? 25.098 42.895 17.599 1.00 49.78 193 GLU A O 1
ATOM 1576 N N . TYR A 1 194 ? 23.149 42.952 18.698 1.00 48.22 194 TYR A N 1
ATOM 1577 C CA . TYR A 1 194 ? 23.099 44.406 18.841 1.00 48.22 194 TYR A CA 1
ATOM 1578 C C . TYR A 1 194 ? 22.843 44.761 20.305 1.00 48.22 194 TYR A C 1
ATOM 1580 O O . TYR A 1 194 ? 21.704 44.906 20.740 1.00 48.22 194 TYR A O 1
ATOM 1588 N N . GLY A 1 195 ? 23.915 44.911 21.085 1.00 48.56 195 GLY A N 1
ATOM 1589 C CA . GLY A 1 195 ? 23.882 45.178 22.531 1.00 48.56 195 GLY A CA 1
ATOM 1590 C C . GLY A 1 195 ? 23.264 46.515 22.977 1.00 48.56 195 GLY A C 1
ATOM 1591 O O . GLY A 1 195 ? 23.674 47.045 24.007 1.00 48.56 195 GLY A O 1
ATOM 1592 N N . ILE A 1 196 ? 22.316 47.095 22.232 1.00 45.56 196 ILE A N 1
ATOM 1593 C CA . ILE A 1 196 ? 21.534 48.274 22.615 1.00 45.56 196 ILE A CA 1
ATOM 1594 C C . ILE A 1 196 ? 20.128 48.155 22.004 1.00 45.56 196 ILE A C 1
ATOM 1596 O O . ILE A 1 196 ? 19.931 48.351 20.805 1.00 45.56 196 ILE A O 1
ATOM 1600 N N . VAL A 1 197 ? 19.128 47.873 22.842 1.00 50.38 197 VAL A N 1
ATOM 1601 C CA . VAL A 1 197 ? 17.700 47.918 22.483 1.00 50.38 197 VAL A CA 1
ATOM 1602 C C . VAL A 1 197 ? 17.289 49.363 22.195 1.00 50.38 197 VAL A C 1
ATOM 1604 O O . VAL A 1 197 ? 16.865 50.098 23.085 1.00 50.38 197 VAL A O 1
ATOM 1607 N N . THR A 1 198 ? 17.432 49.792 20.941 1.00 44.34 198 THR A N 1
ATOM 1608 C CA . THR A 1 198 ? 16.830 51.037 20.453 1.00 44.34 198 THR A CA 1
ATOM 1609 C C . THR A 1 198 ? 15.535 50.718 19.714 1.00 44.34 198 THR A C 1
ATOM 1611 O O . THR A 1 198 ? 15.459 49.813 18.885 1.00 44.34 198 THR A O 1
ATOM 1614 N N . SER A 1 199 ? 14.490 51.479 20.027 1.00 44.97 199 SER A N 1
ATOM 1615 C CA . SER A 1 199 ? 13.125 51.335 19.509 1.00 44.97 199 SER A CA 1
ATOM 1616 C C . SER A 1 199 ? 12.988 51.522 17.990 1.00 44.97 199 SER A C 1
ATOM 1618 O O . SER A 1 199 ? 11.914 51.277 17.451 1.00 44.97 199 SER A O 1
ATOM 1620 N N . ALA A 1 200 ? 14.062 51.898 17.289 1.00 44.31 200 ALA A N 1
ATOM 1621 C CA . ALA A 1 200 ? 14.115 51.960 15.831 1.00 44.31 200 ALA A CA 1
ATOM 1622 C C . ALA A 1 200 ? 14.198 50.568 15.171 1.00 44.31 200 ALA A C 1
ATOM 1624 O O . ALA A 1 200 ? 13.686 50.395 14.071 1.00 44.31 200 ALA A O 1
ATOM 1625 N N . ALA A 1 201 ? 14.749 49.556 15.855 1.00 43.69 201 ALA A N 1
ATOM 1626 C CA . ALA A 1 201 ? 14.807 48.176 15.352 1.00 43.69 201 ALA A CA 1
ATOM 1627 C C . ALA A 1 201 ? 13.476 47.403 15.507 1.00 43.69 201 ALA A C 1
ATOM 1629 O O . ALA A 1 201 ? 13.338 46.286 15.018 1.00 43.69 201 ALA A O 1
ATOM 1630 N N . LEU A 1 202 ? 12.476 47.988 16.181 1.00 45.84 202 LEU A N 1
ATOM 1631 C CA . LEU A 1 202 ? 11.149 47.387 16.372 1.00 45.84 202 LEU A CA 1
ATOM 1632 C C . LEU A 1 202 ? 10.223 47.563 15.154 1.00 45.84 202 LEU A C 1
ATOM 1634 O O . LEU A 1 202 ? 9.190 46.901 15.090 1.00 45.84 202 LEU A O 1
ATOM 1638 N N . GLY A 1 203 ? 10.569 48.444 14.205 1.00 47.38 203 GLY A N 1
ATOM 1639 C CA . GLY A 1 203 ? 9.762 48.708 13.005 1.00 47.38 203 GLY A CA 1
ATOM 1640 C C . GLY A 1 203 ? 9.812 47.582 11.968 1.00 47.38 203 GLY A C 1
ATOM 1641 O O . GLY A 1 203 ? 8.786 47.264 11.373 1.00 47.38 203 GLY A O 1
ATOM 1642 N N . ASP A 1 204 ? 10.969 46.927 11.831 1.00 44.44 204 ASP A N 1
ATOM 1643 C CA . ASP A 1 204 ? 11.196 45.823 10.879 1.00 44.44 204 ASP A CA 1
ATOM 1644 C C . ASP A 1 204 ? 11.002 44.430 11.508 1.00 44.44 204 ASP A C 1
ATOM 1646 O O . ASP A 1 204 ? 11.081 43.394 10.841 1.00 44.44 204 ASP A O 1
ATOM 1650 N N . LEU A 1 205 ? 10.663 44.393 12.801 1.00 47.06 205 LEU A N 1
ATOM 1651 C CA . LEU A 1 205 ? 10.407 43.173 13.561 1.00 47.06 205 LEU A CA 1
ATOM 1652 C C . LEU A 1 205 ? 9.264 42.284 13.010 1.00 47.06 205 LEU A C 1
ATOM 1654 O O . LEU A 1 205 ? 9.390 41.064 13.125 1.00 47.06 205 LEU A O 1
ATOM 1658 N N . PRO A 1 206 ? 8.176 42.799 12.391 1.00 49.38 206 PRO A N 1
ATOM 1659 C CA . PRO A 1 206 ? 7.144 41.929 11.829 1.00 49.38 206 PRO A CA 1
ATOM 1660 C C . PRO A 1 206 ? 7.564 41.241 10.521 1.00 49.38 206 PRO A C 1
ATOM 1662 O O . PRO A 1 206 ? 7.017 40.186 10.214 1.00 49.38 206 PRO A O 1
ATOM 1665 N N . ALA A 1 207 ? 8.532 41.791 9.775 1.00 46.47 207 ALA A N 1
ATOM 1666 C CA . ALA A 1 207 ? 9.014 41.199 8.524 1.00 46.47 207 ALA A CA 1
ATOM 1667 C C . ALA A 1 207 ? 10.039 40.080 8.779 1.00 46.47 207 ALA A C 1
ATOM 1669 O O . ALA A 1 207 ? 9.953 39.019 8.171 1.00 46.47 207 ALA A O 1
ATOM 1670 N N . LEU A 1 208 ? 10.938 40.253 9.757 1.00 41.28 208 LEU A N 1
ATOM 1671 C CA . LEU A 1 208 ? 11.908 39.213 10.142 1.00 41.28 208 LEU A CA 1
ATOM 1672 C C . LEU A 1 208 ? 11.281 38.066 10.956 1.00 41.28 208 LEU A C 1
ATOM 1674 O O . LEU A 1 208 ? 11.796 36.950 10.955 1.00 41.28 208 LEU A O 1
ATOM 1678 N N . MET A 1 209 ? 10.135 38.302 11.605 1.00 43.62 209 MET A N 1
ATOM 1679 C CA . MET A 1 209 ? 9.300 37.233 12.176 1.00 43.62 209 MET A CA 1
ATOM 1680 C C . MET A 1 209 ? 8.574 36.411 11.100 1.00 43.62 209 MET A C 1
ATOM 1682 O O . MET A 1 209 ? 8.048 35.347 11.420 1.00 43.62 209 MET A O 1
ATOM 1686 N N . GLN A 1 210 ? 8.547 36.882 9.847 1.00 48.12 210 GLN A N 1
ATOM 1687 C CA . GLN A 1 210 ? 7.934 36.177 8.724 1.00 48.12 210 GLN A CA 1
ATOM 1688 C C . GLN A 1 210 ? 8.891 35.184 8.040 1.00 48.12 210 GLN A C 1
ATOM 1690 O O . GLN A 1 210 ? 8.434 34.232 7.418 1.00 48.12 210 GLN A O 1
ATOM 1695 N N . ASP A 1 211 ? 10.205 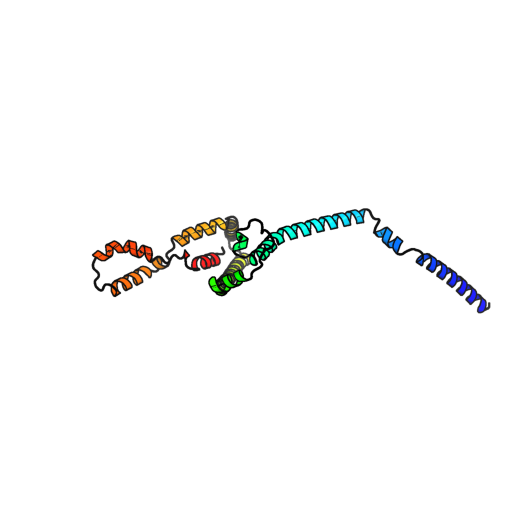35.352 8.208 1.00 42.44 211 ASP A N 1
ATOM 1696 C CA . ASP A 1 211 ? 11.224 34.455 7.637 1.00 42.44 211 ASP A CA 1
ATOM 1697 C C . ASP A 1 211 ? 11.734 33.404 8.644 1.00 42.44 211 ASP A C 1
ATOM 1699 O O . ASP A 1 211 ? 12.429 32.459 8.277 1.00 42.44 211 ASP A O 1
ATOM 1703 N N . GLY A 1 212 ? 11.349 33.532 9.919 1.00 44.28 212 GLY A N 1
ATOM 1704 C CA . GLY A 1 212 ? 11.616 32.557 10.982 1.00 44.28 212 GLY A CA 1
ATOM 1705 C C . GLY A 1 212 ? 10.553 31.463 11.124 1.00 44.28 212 GLY A C 1
ATOM 1706 O O . GLY A 1 212 ? 10.607 30.685 12.081 1.00 44.28 212 GLY A O 1
ATOM 1707 N N . PHE A 1 213 ? 9.570 31.395 10.219 1.00 44.22 213 PHE A N 1
ATOM 1708 C CA . PHE A 1 213 ? 8.646 30.268 10.198 1.00 44.22 213 PHE A CA 1
ATOM 1709 C C . PHE A 1 213 ? 9.416 29.024 9.777 1.00 44.22 213 PHE A C 1
ATOM 1711 O O . PHE A 1 213 ? 9.844 28.889 8.629 1.00 44.22 213 PHE A O 1
ATOM 1718 N N . ILE A 1 214 ? 9.548 28.069 10.695 1.00 47.25 214 ILE A N 1
ATOM 1719 C CA . ILE A 1 214 ? 9.830 26.700 10.288 1.00 47.25 214 ILE A CA 1
ATOM 1720 C C . ILE A 1 214 ? 8.599 26.279 9.495 1.00 47.25 214 ILE A C 1
ATOM 1722 O O . ILE A 1 214 ? 7.565 25.953 10.076 1.00 47.25 214 ILE A O 1
ATOM 1726 N N . ASN A 1 215 ? 8.678 26.339 8.167 1.00 49.81 215 ASN A N 1
ATOM 1727 C CA . ASN A 1 215 ? 7.672 25.733 7.317 1.00 49.81 215 ASN A CA 1
ATOM 1728 C C . ASN A 1 215 ? 7.639 24.253 7.700 1.00 49.81 215 ASN A C 1
ATOM 1730 O O . ASN A 1 215 ? 8.506 23.480 7.301 1.00 49.81 215 ASN A O 1
ATOM 1734 N N . LEU A 1 216 ? 6.640 23.836 8.486 1.00 51.50 216 LEU A N 1
ATOM 1735 C CA . LEU A 1 216 ? 6.452 22.423 8.822 1.00 51.50 216 LEU A CA 1
ATOM 1736 C C . LEU A 1 216 ? 6.253 21.568 7.559 1.00 51.50 216 LEU A C 1
ATOM 1738 O O . LEU A 1 216 ? 6.369 20.355 7.633 1.00 51.50 216 LEU A O 1
ATOM 1742 N N . LEU A 1 217 ? 5.994 22.202 6.413 1.00 49.78 217 LEU A N 1
ATOM 1743 C CA . LEU A 1 217 ? 5.992 21.611 5.077 1.00 49.78 217 LEU A CA 1
ATOM 1744 C C . LEU A 1 217 ? 7.355 21.041 4.647 1.00 49.78 217 LEU A C 1
ATOM 1746 O O . LEU A 1 217 ? 7.364 20.080 3.885 1.00 49.78 217 LEU A O 1
ATOM 1750 N N . ASP A 1 218 ? 8.470 21.574 5.156 1.00 48.56 218 ASP A N 1
ATOM 1751 C CA . ASP A 1 218 ? 9.827 21.066 4.887 1.00 48.56 218 ASP A CA 1
ATOM 1752 C C . ASP A 1 218 ? 10.280 20.004 5.909 1.00 48.56 218 ASP A C 1
ATOM 1754 O O . ASP A 1 218 ? 11.354 19.415 5.778 1.00 48.56 218 ASP A O 1
ATOM 1758 N N . SER A 1 219 ? 9.465 19.728 6.935 1.00 56.38 219 SER A N 1
ATOM 1759 C CA . SER A 1 219 ? 9.742 18.734 7.976 1.00 56.38 219 SER A CA 1
ATOM 1760 C C . SER A 1 219 ? 8.758 17.568 7.884 1.00 56.38 219 SER A C 1
ATOM 1762 O O . SER A 1 219 ? 7.579 17.753 7.619 1.00 56.38 219 SER A O 1
ATOM 1764 N N . TYR A 1 220 ? 9.200 16.338 8.152 1.00 58.34 220 TYR A N 1
ATOM 1765 C CA . TYR A 1 220 ? 8.358 15.129 8.061 1.00 58.34 220 TYR A CA 1
ATOM 1766 C C . TYR A 1 220 ? 7.295 15.013 9.179 1.00 58.34 220 TYR A C 1
ATOM 1768 O O . TYR A 1 220 ? 6.523 14.054 9.229 1.00 58.34 220 TYR A O 1
ATOM 1776 N N . TRP A 1 221 ? 7.243 15.988 10.088 1.00 58.84 221 TRP A N 1
ATOM 1777 C CA . TRP A 1 221 ? 6.377 16.004 11.270 1.00 58.84 221 TRP A CA 1
ATOM 1778 C C . TRP A 1 221 ? 4.861 16.021 10.983 1.00 58.84 221 TRP A C 1
ATOM 1780 O O . TRP A 1 221 ? 4.133 15.303 11.673 1.00 58.84 221 TRP A O 1
ATOM 1790 N N . PRO A 1 222 ? 4.344 16.760 9.976 1.00 60.72 222 PRO A N 1
ATOM 1791 C CA . PRO A 1 222 ? 2.916 16.763 9.653 1.00 60.72 222 PRO A CA 1
ATOM 1792 C C . PRO A 1 222 ? 2.417 15.391 9.208 1.00 60.72 222 PRO A C 1
ATOM 1794 O O . PRO A 1 222 ? 1.310 15.005 9.566 1.00 60.72 222 PRO A O 1
ATOM 1797 N N . LEU A 1 223 ? 3.247 14.637 8.477 1.00 58.94 223 LEU A N 1
ATOM 1798 C CA . LEU A 1 223 ? 2.919 13.285 8.020 1.00 58.94 223 LEU A CA 1
ATOM 1799 C C . LEU A 1 223 ? 2.808 12.313 9.199 1.00 58.94 223 LEU A C 1
ATOM 1801 O O . LEU A 1 223 ? 1.856 11.543 9.264 1.00 58.94 223 LEU A O 1
ATOM 1805 N N . GLY A 1 224 ? 3.722 12.395 10.172 1.00 62.81 224 GLY A N 1
ATOM 1806 C CA . GLY A 1 224 ? 3.658 11.576 11.386 1.00 62.81 224 GLY A CA 1
ATOM 1807 C C . GLY A 1 224 ? 2.420 11.860 12.242 1.00 62.81 224 GLY A C 1
ATOM 1808 O O . GLY A 1 224 ? 1.799 10.929 12.752 1.00 62.81 224 GLY A O 1
ATOM 1809 N N . ILE A 1 225 ? 2.017 13.128 12.366 1.00 62.88 225 ILE A N 1
ATOM 1810 C CA . ILE A 1 225 ? 0.812 13.502 13.123 1.00 62.88 225 ILE A CA 1
ATOM 1811 C C . ILE A 1 225 ? -0.464 13.060 12.391 1.00 62.88 225 ILE A C 1
ATOM 1813 O O . ILE A 1 225 ? -1.386 12.571 13.046 1.00 62.88 225 ILE A O 1
ATOM 1817 N N . LEU A 1 226 ? -0.508 13.177 11.056 1.00 61.50 226 LEU A N 1
ATOM 1818 C CA . LEU A 1 226 ? -1.625 12.672 10.243 1.00 61.50 226 LEU A CA 1
ATOM 1819 C C . LEU A 1 226 ? -1.832 11.169 10.477 1.00 61.50 226 LEU A C 1
ATOM 1821 O O . LEU A 1 226 ? -2.928 10.739 10.839 1.00 61.50 226 LEU A O 1
ATOM 1825 N N . SER A 1 227 ? -0.726 10.425 10.417 1.00 59.34 227 SER A N 1
ATOM 1826 C CA . SER A 1 227 ? -0.654 8.989 10.672 1.00 59.34 227 SER A CA 1
ATOM 1827 C C . SER A 1 227 ? -1.203 8.590 12.046 1.00 59.34 227 SER A C 1
ATOM 1829 O O . SER A 1 227 ? -1.981 7.645 12.170 1.00 59.34 227 SER A O 1
ATOM 1831 N N . ILE A 1 228 ? -0.825 9.319 13.103 1.00 57.88 228 ILE A N 1
ATOM 1832 C CA . ILE A 1 228 ? -1.293 9.058 14.477 1.00 57.88 228 ILE A CA 1
ATOM 1833 C C . ILE A 1 228 ? -2.802 9.320 14.607 1.00 57.88 228 ILE A C 1
ATOM 1835 O O . ILE A 1 228 ? -3.481 8.642 15.380 1.00 57.88 228 ILE A O 1
ATOM 1839 N N . GLY A 1 229 ? -3.340 10.263 13.829 1.00 56.66 229 GLY A N 1
ATOM 1840 C CA . GLY A 1 229 ? -4.773 10.550 13.747 1.00 56.66 229 GLY A CA 1
ATOM 1841 C C . GLY A 1 229 ? -5.602 9.467 13.047 1.00 56.66 229 GLY A C 1
ATOM 1842 O O . GLY A 1 229 ? -6.828 9.576 13.021 1.00 56.66 229 GLY A O 1
ATOM 1843 N N . GLY A 1 230 ? -4.965 8.420 12.511 1.00 52.44 230 GLY A N 1
ATOM 1844 C CA . GLY A 1 230 ? -5.644 7.352 11.783 1.00 52.44 230 GLY A CA 1
ATOM 1845 C C . GLY A 1 230 ? -6.026 7.728 10.350 1.00 52.44 230 GLY A C 1
ATOM 1846 O O . GLY A 1 230 ? -6.945 7.107 9.811 1.00 52.44 230 GLY A O 1
ATOM 1847 N N . LEU A 1 231 ? -5.338 8.715 9.755 1.00 42.91 231 LEU A N 1
ATOM 1848 C CA . LEU A 1 231 ? -5.423 9.064 8.335 1.00 42.91 231 LEU A CA 1
ATOM 1849 C C . LEU A 1 231 ? -4.107 8.828 7.599 1.00 42.91 231 LEU A C 1
ATOM 1851 O O . LEU A 1 231 ? -3.049 9.249 8.108 1.00 42.91 231 LEU A O 1
#